Protein AF-A0AAN8SXV6-F1 (afdb_monomer_lite)

Radius of gyration: 35.94 Å; chains: 1; bounding box: 89×39×94 Å

Secondary structure (DSSP, 8-state):
-------SSHHHHHHHHHHTT---EEEEE-TTSS-EE-GGGSS-SB-TTT--BSB-S-----S-S---SS----BS-EEEE--HHHHHTS--TTTSPPTT-----GGG-----SS---EEE-SPPPSSPEEPPHHHHHHHHHHHHHT-GGGHHHHHHHHHHHHT-TTS-HHHHHHHHHHHHHHHHHHHTTSTT--HHHHHHHT---SEEEEESEEEETTEEEE-HHHHTTSSS---EEEEEEEEEE-SSTT-S--EEEEEEEEEE---EEEEGGG--

pLDDT: mean 78.13, std 14.59, range [33.94, 96.12]

Sequence (277 aa):
MPELNIPLSYNKTKSTVKNIGLHYEKIDACPNDCMLFRNDHKDDEFCHTCGASRYIKNPEVDHDVQPSKKSHQVSAKTLRHFPLIPRLKVQTRFNRRARNNDECDPSDAETESLFPQKRCPLGARKTDPFILDKKSLSQAHAYLLGNCDEIQEYIREHEQEVNNHPRRSKWSKAKDHCQNFSQWFETCALQEDVPDLIKKLSRGPNFVTKRYSRYLINGYRFHIRQRDARRKTQNSGVTVVASTTSFASSKDKNSIAANLTYYGRIVEYLWSYLCLF

Organism: Solanum bulbocastanum (NCBI:txid147425)

Structure (mmCIF, N/CA/C/O backbone):
data_AF-A0AAN8SXV6-F1
#
_entry.id   AF-A0AAN8SXV6-F1
#
loop_
_atom_site.group_PDB
_atom_site.id
_atom_site.type_symbol
_atom_site.label_atom_id
_atom_site.label_alt_id
_atom_site.label_comp_id
_atom_site.label_asym_id
_atom_site.label_entity_id
_atom_site.label_seq_id
_atom_site.pdbx_PDB_ins_code
_atom_site.Cartn_x
_atom_site.Cartn_y
_atom_site.Cartn_z
_atom_site.occupancy
_atom_site.B_iso_or_equiv
_atom_site.auth_seq_id
_atom_site.auth_comp_id
_atom_site.auth_asym_id
_atom_site.auth_atom_id
_atom_site.pdbx_PDB_model_num
ATOM 1 N N . MET A 1 1 ? 37.374 8.667 -3.611 1.00 42.25 1 MET A N 1
ATOM 2 C CA . MET A 1 1 ? 36.791 8.652 -4.970 1.00 42.25 1 MET A CA 1
ATOM 3 C C . MET A 1 1 ? 36.680 7.198 -5.390 1.00 42.25 1 MET A C 1
ATOM 5 O O . MET A 1 1 ? 37.673 6.509 -5.204 1.00 42.25 1 MET A O 1
ATOM 9 N N . PRO A 1 2 ? 35.520 6.683 -5.835 1.00 42.25 2 PRO A N 1
ATOM 10 C CA . PRO A 1 2 ? 35.472 5.318 -6.351 1.00 42.25 2 PRO A CA 1
ATOM 11 C C . PRO A 1 2 ? 36.320 5.256 -7.624 1.00 42.25 2 PRO A C 1
ATOM 13 O O . PRO A 1 2 ? 36.238 6.166 -8.451 1.00 42.25 2 PRO A O 1
ATOM 16 N N . GLU A 1 3 ? 37.157 4.229 -7.753 1.00 48.22 3 GLU A N 1
ATOM 17 C CA . GLU A 1 3 ? 37.986 4.039 -8.941 1.00 48.22 3 GLU A CA 1
ATOM 18 C C . GLU A 1 3 ? 37.094 3.939 -10.181 1.00 48.22 3 GLU A C 1
ATOM 20 O O . GLU A 1 3 ? 36.249 3.048 -10.314 1.00 48.22 3 GLU A O 1
ATOM 25 N N . LEU A 1 4 ? 37.245 4.904 -11.085 1.00 56.25 4 LEU A N 1
ATOM 26 C CA . LEU A 1 4 ? 36.611 4.857 -12.390 1.00 56.25 4 LEU A CA 1
ATOM 27 C C . LEU A 1 4 ? 37.323 3.760 -13.185 1.00 56.25 4 LEU A C 1
ATOM 29 O O . LEU A 1 4 ? 38.449 3.952 -13.632 1.00 56.25 4 LEU A O 1
ATOM 33 N N . ASN A 1 5 ? 36.661 2.614 -13.361 1.00 66.56 5 ASN A N 1
ATOM 34 C CA . ASN A 1 5 ? 37.108 1.521 -14.230 1.00 66.56 5 ASN A CA 1
ATOM 35 C C . ASN A 1 5 ? 37.049 1.944 -15.709 1.00 66.56 5 ASN A C 1
ATOM 37 O O . ASN A 1 5 ? 36.215 1.469 -16.483 1.00 66.56 5 ASN A O 1
ATOM 41 N N . ILE A 1 6 ? 37.912 2.880 -16.100 1.00 72.75 6 ILE A N 1
ATOM 42 C CA . ILE A 1 6 ? 38.054 3.333 -17.479 1.00 72.75 6 ILE A CA 1
ATOM 43 C C . ILE A 1 6 ? 38.816 2.236 -18.230 1.00 72.75 6 ILE A C 1
ATOM 45 O O . ILE A 1 6 ? 39.918 1.862 -17.822 1.00 72.75 6 ILE A O 1
ATOM 49 N N . PRO A 1 7 ? 38.254 1.666 -19.308 1.00 79.50 7 PRO A N 1
ATOM 50 C CA . PRO A 1 7 ? 38.947 0.630 -20.050 1.00 79.50 7 PRO A CA 1
ATOM 51 C C . PRO A 1 7 ? 40.254 1.177 -20.639 1.00 79.50 7 PRO A C 1
ATOM 53 O O . PRO A 1 7 ? 40.260 2.191 -21.329 1.00 79.50 7 PRO A O 1
ATOM 56 N N . LEU A 1 8 ? 41.353 0.461 -20.396 1.00 83.81 8 LEU A N 1
ATOM 57 C CA . LEU A 1 8 ? 42.716 0.879 -20.754 1.00 83.81 8 LEU A CA 1
ATOM 58 C C . LEU A 1 8 ? 43.014 0.877 -22.265 1.00 83.81 8 LEU A C 1
ATOM 60 O O . LEU A 1 8 ? 44.113 1.232 -22.673 1.00 83.81 8 LEU A O 1
ATOM 64 N N . SER A 1 9 ? 42.075 0.447 -23.114 1.00 86.75 9 SER A N 1
ATOM 65 C CA . SER A 1 9 ? 42.272 0.437 -24.564 1.00 86.75 9 SER A CA 1
ATOM 66 C C . SER A 1 9 ? 40.979 0.689 -25.327 1.00 86.75 9 SER A C 1
ATOM 68 O O . SER A 1 9 ? 39.890 0.316 -24.884 1.00 86.75 9 SER A O 1
ATOM 70 N N . TYR A 1 10 ? 41.109 1.260 -26.527 1.00 85.12 10 TYR A N 1
ATOM 71 C CA . TYR A 1 10 ? 39.991 1.479 -27.448 1.00 85.12 10 TYR A CA 1
ATOM 72 C C . TYR A 1 10 ? 39.204 0.190 -27.719 1.00 85.12 10 TYR A C 1
ATOM 74 O O . TYR A 1 10 ? 37.975 0.191 -27.681 1.00 85.12 10 TYR A O 1
ATOM 82 N N . ASN A 1 11 ? 39.904 -0.929 -27.929 1.00 82.81 11 ASN A N 1
ATOM 83 C CA . ASN A 1 11 ? 39.276 -2.225 -28.190 1.00 82.81 11 ASN A CA 1
ATOM 84 C C . ASN A 1 11 ? 38.475 -2.721 -26.981 1.00 82.81 11 ASN A C 1
ATOM 86 O O . ASN A 1 11 ? 37.356 -3.213 -27.146 1.00 82.81 11 ASN A O 1
ATOM 90 N N . LYS A 1 12 ? 39.000 -2.525 -25.764 1.00 83.69 12 LYS A N 1
ATOM 91 C CA . LYS A 1 12 ? 38.293 -2.864 -24.525 1.00 83.69 12 LYS A CA 1
ATOM 92 C C . LYS A 1 12 ? 37.056 -1.981 -24.350 1.00 83.69 12 LYS A C 1
ATOM 94 O O . LYS A 1 12 ? 35.976 -2.511 -24.114 1.00 83.69 12 LYS A O 1
ATOM 99 N N . THR A 1 13 ? 37.169 -0.670 -24.577 1.00 84.88 13 THR A N 1
ATOM 100 C CA . THR A 1 13 ? 36.028 0.264 -24.561 1.00 84.88 13 THR A CA 1
ATOM 101 C C . THR A 1 13 ? 34.962 -0.122 -25.585 1.00 84.88 13 THR A C 1
ATOM 103 O O . THR A 1 13 ? 33.781 -0.195 -25.251 1.00 84.88 13 THR A O 1
ATOM 106 N N . LYS A 1 14 ? 35.363 -0.434 -26.822 1.00 83.38 14 LYS A N 1
ATOM 107 C CA . LYS A 1 14 ? 34.457 -0.840 -27.907 1.00 83.38 14 LYS A CA 1
ATOM 108 C C . LYS A 1 14 ? 33.723 -2.145 -27.586 1.00 83.38 14 LYS A C 1
ATOM 110 O O . LYS A 1 14 ? 32.528 -2.244 -27.858 1.00 83.38 14 LYS A O 1
ATOM 115 N N . SER A 1 15 ? 34.413 -3.112 -26.980 1.00 83.25 15 SER A N 1
ATOM 116 C CA . SER A 1 15 ? 33.814 -4.365 -26.506 1.00 83.25 15 SER A CA 1
ATOM 117 C C . SER A 1 15 ? 32.788 -4.114 -25.397 1.00 83.25 15 SER A C 1
ATOM 119 O O . SER A 1 15 ? 31.643 -4.551 -25.506 1.00 83.25 15 SER A O 1
ATOM 121 N N . THR A 1 16 ? 33.132 -3.303 -24.393 1.00 84.38 16 THR A N 1
ATOM 122 C CA . THR A 1 16 ? 32.206 -2.929 -23.312 1.00 84.38 16 THR A CA 1
ATOM 123 C C . THR A 1 16 ? 30.948 -2.241 -23.846 1.00 84.38 16 THR A C 1
ATOM 125 O O . THR A 1 16 ? 29.844 -2.628 -23.473 1.00 84.38 16 THR A O 1
ATOM 128 N N . VAL A 1 17 ? 31.088 -1.275 -24.764 1.00 84.12 17 VAL A N 1
ATOM 129 C CA . VAL A 1 17 ? 29.956 -0.572 -25.405 1.00 84.12 17 VAL A CA 1
ATOM 130 C C . VAL A 1 17 ? 29.061 -1.536 -26.196 1.00 84.12 17 VAL A C 1
ATOM 132 O O . VAL A 1 17 ? 27.838 -1.376 -26.216 1.00 84.12 17 VAL A O 1
ATOM 135 N N . LYS A 1 18 ? 29.647 -2.564 -26.819 1.00 83.12 18 LYS A N 1
ATOM 136 C CA . LYS A 1 18 ? 28.897 -3.624 -27.500 1.00 83.12 18 LYS A CA 1
ATOM 137 C C . LYS A 1 18 ? 28.118 -4.498 -26.523 1.00 83.12 18 LYS A C 1
ATOM 139 O O . LYS A 1 18 ? 26.932 -4.721 -26.759 1.00 83.12 18 LYS A O 1
ATOM 144 N N . ASN A 1 19 ? 28.739 -4.903 -25.418 1.00 82.25 19 ASN A N 1
ATOM 145 C CA . ASN A 1 19 ? 28.117 -5.748 -24.394 1.00 82.25 19 ASN A CA 1
ATOM 146 C C . ASN A 1 19 ? 26.919 -5.072 -23.713 1.00 82.25 19 ASN A C 1
ATOM 148 O O . ASN A 1 19 ? 25.937 -5.736 -23.406 1.00 82.25 19 ASN A O 1
ATOM 152 N N . ILE A 1 20 ? 26.958 -3.749 -23.535 1.00 81.25 20 ILE A N 1
ATOM 153 C CA . ILE A 1 20 ? 25.830 -2.971 -22.995 1.00 81.25 20 ILE A CA 1
ATOM 154 C C . ILE A 1 20 ? 24.789 -2.588 -24.061 1.00 81.25 20 ILE A C 1
ATOM 156 O O . ILE A 1 20 ? 23.950 -1.736 -23.803 1.00 81.25 20 ILE A O 1
ATOM 160 N N . GLY A 1 21 ? 24.848 -3.145 -25.276 1.00 80.88 21 GLY A N 1
ATOM 161 C CA . GLY A 1 21 ? 23.853 -2.883 -26.325 1.00 80.88 21 GLY A CA 1
ATOM 162 C C . GLY A 1 21 ? 23.892 -1.466 -26.915 1.00 80.88 21 GLY A C 1
ATOM 163 O O . GLY A 1 21 ? 22.990 -1.088 -27.658 1.00 80.88 21 GLY A O 1
ATOM 164 N N . LEU A 1 22 ? 24.935 -0.680 -26.623 1.00 83.94 22 LEU A N 1
ATOM 165 C CA . LEU A 1 22 ? 25.097 0.697 -27.109 1.00 83.94 22 LEU A CA 1
ATOM 166 C C . LEU A 1 22 ? 25.972 0.799 -28.368 1.00 83.94 22 LEU A C 1
ATOM 168 O O . LEU A 1 22 ? 26.267 1.912 -28.813 1.00 83.94 22 LEU A O 1
ATOM 172 N N . HIS A 1 23 ? 26.364 -0.331 -28.963 1.00 87.00 23 HIS A N 1
ATOM 173 C CA . HIS A 1 23 ? 27.096 -0.338 -30.227 1.00 87.00 23 HIS A CA 1
ATOM 174 C C . HIS A 1 23 ? 26.305 0.312 -31.367 1.00 87.00 23 HIS A C 1
ATOM 176 O O . HIS A 1 23 ? 25.092 0.524 -31.297 1.00 87.00 23 HIS A O 1
ATOM 182 N N . TYR A 1 24 ? 27.043 0.642 -32.420 1.00 89.06 24 TYR A N 1
ATOM 183 C CA . TYR A 1 24 ? 26.502 1.089 -33.688 1.00 89.06 24 TYR A CA 1
ATOM 184 C C . TYR A 1 24 ? 26.998 0.170 -34.798 1.00 89.06 24 TYR A C 1
ATOM 186 O O . TYR A 1 24 ? 28.102 -0.379 -34.725 1.00 89.06 24 TYR A O 1
ATOM 194 N N . GLU A 1 25 ? 26.186 0.042 -35.830 1.00 89.94 25 GLU A N 1
ATOM 195 C CA . GLU A 1 25 ? 26.528 -0.607 -37.084 1.00 89.94 25 GLU A CA 1
ATOM 196 C C . GLU A 1 25 ? 26.982 0.470 -38.069 1.00 89.94 25 GLU A C 1
ATOM 198 O O . GLU A 1 25 ? 26.385 1.545 -38.154 1.00 89.94 25 GLU A O 1
ATOM 203 N N . LYS A 1 26 ? 28.079 0.217 -38.782 1.00 92.50 26 LYS A N 1
ATOM 204 C CA . LYS A 1 26 ? 28.526 1.096 -39.863 1.00 92.50 26 LYS A CA 1
ATOM 205 C C . LYS A 1 26 ? 27.845 0.648 -41.147 1.00 92.50 26 LYS A C 1
ATOM 207 O O . LYS A 1 26 ? 27.935 -0.526 -41.491 1.00 92.50 26 LYS A O 1
ATOM 212 N N . ILE A 1 27 ? 27.190 1.577 -41.825 1.00 94.38 27 ILE A N 1
ATOM 213 C CA . ILE A 1 27 ? 26.578 1.364 -43.132 1.00 94.38 27 ILE A CA 1
ATOM 214 C C . ILE A 1 27 ? 27.205 2.376 -44.079 1.00 94.38 27 ILE A C 1
ATOM 216 O O . ILE A 1 27 ? 27.239 3.566 -43.766 1.00 94.38 27 ILE A O 1
ATOM 220 N N . ASP A 1 28 ? 27.711 1.914 -45.214 1.00 95.62 28 ASP A N 1
ATOM 221 C CA . ASP A 1 28 ? 28.227 2.822 -46.230 1.00 95.62 28 ASP A CA 1
ATOM 222 C C . ASP A 1 28 ? 27.066 3.560 -46.895 1.00 95.62 28 ASP A C 1
ATOM 224 O O . ASP A 1 28 ? 25.987 3.006 -47.105 1.00 95.62 28 ASP A O 1
ATOM 228 N N . ALA A 1 29 ? 27.274 4.832 -47.197 1.00 95.94 29 ALA A N 1
ATOM 229 C CA . ALA A 1 29 ? 26.282 5.710 -47.786 1.00 95.94 29 ALA A CA 1
ATOM 230 C C . ALA A 1 29 ? 26.840 6.328 -49.065 1.00 95.94 29 ALA A C 1
ATOM 232 O O . ALA A 1 29 ? 28.043 6.563 -49.192 1.00 95.94 29 ALA A O 1
ATOM 233 N N . CYS A 1 30 ? 25.953 6.616 -50.009 1.00 95.38 30 CYS A N 1
ATOM 234 C CA . CYS A 1 30 ? 26.307 7.426 -51.161 1.00 95.38 30 CYS A CA 1
ATOM 235 C C . CYS A 1 30 ? 26.800 8.808 -50.685 1.00 95.38 30 CYS A C 1
ATOM 237 O O . CYS A 1 30 ? 26.154 9.407 -49.818 1.00 95.38 30 CYS A O 1
ATOM 239 N N . PRO A 1 31 ? 27.899 9.355 -51.240 1.00 95.06 31 PRO A N 1
ATOM 240 C CA . PRO A 1 31 ? 28.371 10.694 -50.876 1.00 95.06 31 PRO A CA 1
ATOM 241 C C . PRO A 1 31 ? 27.312 11.785 -51.115 1.00 95.06 31 PRO A C 1
ATOM 243 O O . PRO A 1 31 ? 27.277 12.761 -50.371 1.00 95.06 31 PRO A O 1
ATOM 246 N N . ASN A 1 32 ? 26.406 11.562 -52.076 1.00 94.75 32 ASN A N 1
ATOM 247 C CA . ASN A 1 32 ? 25.290 12.447 -52.423 1.00 94.75 32 ASN A CA 1
ATOM 248 C C . ASN A 1 32 ? 23.967 12.095 -51.701 1.00 94.75 32 ASN A C 1
ATOM 250 O O . ASN A 1 32 ? 22.905 12.519 -52.143 1.00 94.75 32 ASN A O 1
ATOM 254 N N . ASP A 1 33 ? 23.999 11.274 -50.643 1.00 94.00 33 ASP A N 1
ATOM 255 C CA . ASP A 1 33 ? 22.834 10.889 -49.818 1.00 94.00 33 ASP A CA 1
ATOM 256 C C . ASP A 1 33 ? 21.678 10.176 -50.546 1.00 94.00 33 ASP A C 1
ATOM 258 O O . ASP A 1 33 ? 20.594 10.019 -49.990 1.00 94.00 33 ASP A O 1
ATOM 262 N N . CYS A 1 34 ? 21.896 9.678 -51.766 1.00 95.19 34 CYS A N 1
ATOM 263 C CA . CYS A 1 34 ? 20.827 9.053 -52.550 1.00 95.19 34 CYS A CA 1
ATOM 264 C C . CYS A 1 34 ? 20.399 7.669 -52.031 1.00 95.19 34 CYS A C 1
ATOM 266 O O . CYS A 1 34 ? 19.251 7.276 -52.203 1.00 95.19 34 CYS A O 1
ATOM 268 N N . MET A 1 35 ? 21.324 6.906 -51.439 1.00 94.44 35 MET A N 1
ATOM 269 C CA . MET A 1 35 ? 21.063 5.549 -50.948 1.00 94.44 35 MET A CA 1
ATOM 270 C C . MET A 1 35 ? 22.094 5.099 -49.908 1.00 94.44 35 MET A C 1
ATOM 272 O O . MET A 1 35 ? 23.187 5.666 -49.797 1.00 94.44 35 MET A O 1
ATOM 276 N N . LEU A 1 36 ? 21.752 4.030 -49.187 1.00 96.12 36 LEU A N 1
ATOM 277 C CA . LEU A 1 36 ? 22.654 3.288 -48.312 1.00 96.12 36 LEU A CA 1
ATOM 278 C C . LEU A 1 36 ? 23.052 1.970 -48.981 1.00 96.12 36 LEU A C 1
ATOM 280 O O . LEU A 1 36 ? 22.194 1.254 -49.491 1.00 96.12 36 LEU A O 1
ATOM 284 N N . PHE A 1 37 ? 24.331 1.616 -48.907 1.00 95.38 37 PHE A N 1
ATOM 285 C CA . PHE A 1 37 ? 24.855 0.327 -49.353 1.00 95.38 37 PHE A CA 1
ATOM 286 C C . PHE A 1 37 ? 24.552 -0.742 -48.290 1.00 95.38 37 PHE A C 1
ATOM 288 O O . PHE A 1 37 ? 25.396 -1.113 -47.466 1.00 95.38 37 PHE A O 1
ATOM 295 N N . ARG A 1 38 ? 23.290 -1.179 -48.242 1.00 93.44 38 ARG A N 1
ATOM 296 C CA . ARG A 1 38 ? 22.747 -2.178 -47.306 1.00 93.44 38 ARG A CA 1
ATOM 297 C C . ARG A 1 38 ? 21.755 -3.089 -48.040 1.00 93.44 38 ARG A C 1
ATOM 299 O O . ARG A 1 38 ? 21.191 -2.688 -49.051 1.00 93.44 38 ARG A O 1
ATOM 306 N N . ASN A 1 39 ? 21.491 -4.269 -47.474 1.00 91.88 39 ASN A N 1
ATOM 307 C CA . ASN A 1 39 ? 20.557 -5.269 -48.003 1.00 91.88 39 ASN A CA 1
ATOM 308 C C . ASN A 1 39 ? 20.977 -5.672 -49.423 1.00 91.88 39 ASN A C 1
ATOM 310 O O . ASN A 1 39 ? 22.133 -6.051 -49.601 1.00 91.88 39 ASN A O 1
ATOM 314 N N . ASP A 1 40 ? 20.088 -5.539 -50.403 1.00 93.38 40 ASP A N 1
ATOM 315 C CA . ASP A 1 40 ? 20.325 -5.933 -51.795 1.00 93.38 40 ASP A CA 1
ATOM 316 C C . ASP A 1 40 ? 21.434 -5.107 -52.469 1.00 93.38 40 ASP A C 1
ATOM 318 O O . ASP A 1 40 ? 22.064 -5.575 -53.406 1.00 93.38 40 ASP A O 1
ATOM 322 N N . HIS A 1 41 ? 21.745 -3.924 -51.928 1.00 92.62 41 HIS A N 1
ATOM 323 C CA . HIS A 1 41 ? 22.791 -3.023 -52.426 1.00 92.62 41 HIS A CA 1
ATOM 324 C C . HIS A 1 41 ? 24.092 -3.084 -51.615 1.00 92.62 41 HIS A C 1
ATOM 326 O O . HIS A 1 41 ? 24.908 -2.158 -51.628 1.00 92.62 41 HIS A O 1
ATOM 332 N N . LYS A 1 42 ? 24.273 -4.128 -50.798 1.00 91.75 42 LYS A N 1
ATOM 333 C CA . LYS A 1 42 ? 25.418 -4.227 -49.882 1.00 91.75 42 LYS A CA 1
ATOM 334 C C . LYS A 1 42 ? 26.748 -4.409 -50.612 1.00 91.75 42 LYS A C 1
ATOM 336 O O . LYS A 1 42 ? 27.760 -3.939 -50.088 1.00 91.75 42 LYS A O 1
ATOM 341 N N . ASP A 1 43 ? 26.748 -5.064 -51.767 1.00 92.50 43 ASP A N 1
ATOM 342 C CA . ASP A 1 43 ? 27.961 -5.386 -52.528 1.00 92.50 43 ASP A CA 1
ATOM 343 C C . ASP A 1 43 ? 28.189 -4.426 -53.710 1.00 92.50 43 ASP A C 1
ATOM 345 O O . ASP A 1 43 ? 29.182 -4.542 -54.423 1.00 92.50 43 ASP A O 1
ATOM 349 N N . ASP A 1 44 ? 27.319 -3.425 -53.871 1.00 93.81 44 ASP A N 1
ATOM 350 C CA . ASP A 1 44 ? 27.456 -2.421 -54.918 1.00 93.81 44 ASP A CA 1
ATOM 351 C C . ASP A 1 44 ? 28.647 -1.491 -54.648 1.00 93.81 44 ASP A C 1
ATOM 353 O O . ASP A 1 44 ? 28.866 -1.012 -53.525 1.00 93.81 44 ASP A O 1
ATOM 357 N N . GLU A 1 45 ? 29.392 -1.188 -55.710 1.00 93.94 45 GLU A N 1
ATOM 358 C CA . GLU A 1 45 ? 30.492 -0.217 -55.687 1.00 93.94 45 GLU A CA 1
ATOM 359 C C . GLU A 1 45 ? 30.044 1.193 -56.098 1.00 93.94 45 GLU A C 1
ATOM 361 O O . GLU A 1 45 ? 30.714 2.177 -55.777 1.00 93.94 45 GLU A O 1
ATOM 366 N N . PHE A 1 46 ? 28.898 1.310 -56.773 1.00 94.88 46 PHE A N 1
ATOM 367 C CA . PHE A 1 46 ? 28.383 2.568 -57.308 1.00 94.88 46 PHE A CA 1
ATOM 368 C C . PHE A 1 46 ? 26.923 2.782 -56.921 1.00 94.88 46 PHE A C 1
ATOM 370 O O . PHE A 1 46 ? 26.108 1.859 -56.874 1.00 94.88 46 PHE A O 1
ATOM 377 N N . CYS A 1 47 ? 26.579 4.038 -56.658 1.00 95.44 47 CYS A N 1
ATOM 378 C CA . CYS A 1 47 ? 25.211 4.433 -56.390 1.00 95.44 47 CYS A CA 1
ATOM 379 C C . CYS A 1 47 ? 24.356 4.267 -57.650 1.00 95.44 47 CYS A C 1
ATOM 381 O O . CYS A 1 47 ? 24.642 4.872 -58.680 1.00 95.44 47 CYS A O 1
ATOM 383 N N . HIS A 1 48 ? 23.260 3.520 -57.539 1.00 94.06 48 HIS A N 1
ATOM 384 C CA . HIS A 1 48 ? 22.333 3.285 -58.646 1.00 94.06 48 HIS A CA 1
ATOM 385 C C . HIS A 1 48 ? 21.586 4.554 -59.087 1.00 94.06 48 HIS A C 1
ATOM 387 O O . HIS A 1 48 ? 21.165 4.661 -60.232 1.00 94.06 48 HIS A O 1
ATOM 393 N N . THR A 1 49 ? 21.429 5.532 -58.189 1.00 94.25 49 THR A N 1
ATOM 394 C CA . THR A 1 49 ? 20.696 6.777 -58.464 1.00 94.25 49 THR A CA 1
ATOM 395 C C . THR A 1 49 ? 21.557 7.841 -59.142 1.00 94.25 49 THR A C 1
ATOM 397 O O . THR A 1 49 ? 21.085 8.513 -60.050 1.00 94.25 49 THR A O 1
ATOM 400 N N . CYS A 1 50 ? 22.804 8.037 -58.698 1.00 95.44 50 CYS A N 1
ATOM 401 C CA . CYS A 1 50 ? 23.651 9.143 -59.171 1.00 95.44 50 CYS A CA 1
ATOM 402 C C . CYS A 1 50 ? 25.002 8.710 -59.759 1.00 95.44 50 CYS A C 1
ATOM 404 O O . CYS A 1 50 ? 25.806 9.566 -60.121 1.00 95.44 50 CYS A O 1
ATOM 406 N N . GLY A 1 51 ? 25.294 7.408 -59.815 1.00 93.75 51 GLY A N 1
ATOM 407 C CA . GLY A 1 51 ? 26.549 6.869 -60.352 1.00 93.75 51 GLY A CA 1
ATOM 408 C C . GLY A 1 51 ? 27.792 7.145 -59.497 1.00 93.75 51 GLY A C 1
ATOM 409 O O . GLY A 1 51 ? 28.900 6.784 -59.887 1.00 93.75 51 GLY A O 1
ATOM 410 N N . ALA A 1 52 ? 27.647 7.787 -58.332 1.00 94.44 52 ALA A N 1
ATOM 411 C CA . ALA A 1 52 ? 28.776 8.094 -57.461 1.00 94.44 52 ALA A CA 1
ATOM 412 C C . ALA A 1 52 ? 29.410 6.820 -56.878 1.00 94.44 52 ALA A C 1
ATOM 414 O O . ALA A 1 52 ? 28.710 5.888 -56.486 1.00 94.44 52 ALA A O 1
ATOM 415 N N . SER A 1 53 ? 30.741 6.811 -56.780 1.00 93.62 53 SER A N 1
ATOM 416 C CA . SER A 1 53 ? 31.508 5.729 -56.152 1.00 93.62 53 SER A CA 1
ATOM 417 C C . SER A 1 53 ? 31.216 5.641 -54.653 1.00 93.62 53 SER A C 1
ATOM 419 O O . SER A 1 53 ? 31.159 6.660 -53.960 1.00 93.62 53 SER A O 1
ATOM 421 N N . ARG A 1 54 ? 31.109 4.415 -54.141 1.00 93.75 54 ARG A N 1
ATOM 422 C CA . ARG A 1 54 ? 31.067 4.099 -52.709 1.00 93.75 54 ARG A CA 1
ATOM 423 C C . ARG A 1 54 ? 32.361 4.466 -51.991 1.00 93.75 54 ARG A C 1
ATOM 425 O O . ARG A 1 54 ? 32.326 4.808 -50.812 1.00 93.75 54 ARG A O 1
ATOM 432 N N . TYR A 1 55 ? 33.494 4.375 -52.682 1.00 94.81 55 TYR A N 1
ATOM 433 C CA . TYR A 1 55 ? 34.830 4.535 -52.109 1.00 94.81 55 TYR A CA 1
ATOM 434 C C . TYR A 1 55 ? 35.502 5.841 -52.542 1.00 94.81 55 TYR A C 1
ATOM 436 O O . TYR A 1 55 ? 35.227 6.365 -53.628 1.00 94.81 55 TYR A O 1
ATOM 444 N N . ILE A 1 56 ? 36.412 6.341 -51.702 1.00 87.81 56 ILE A N 1
ATOM 445 C CA . ILE A 1 56 ? 37.250 7.512 -51.988 1.00 87.81 56 ILE A CA 1
ATOM 446 C C . ILE A 1 56 ? 38.262 7.155 -53.086 1.00 87.81 56 ILE A C 1
ATOM 448 O O . ILE A 1 56 ? 38.966 6.149 -52.994 1.00 87.81 56 ILE A O 1
ATOM 452 N N . LYS A 1 57 ? 38.350 7.997 -54.121 1.00 71.12 57 LYS A N 1
ATOM 453 C CA . LYS A 1 57 ? 39.375 7.907 -55.168 1.00 71.12 57 LYS A CA 1
ATOM 454 C C . LYS A 1 57 ? 40.651 8.555 -54.615 1.00 71.12 57 LYS A C 1
ATOM 456 O O . LYS A 1 57 ? 40.695 9.772 -54.519 1.00 71.12 57 LYS A O 1
ATOM 461 N N . ASN A 1 58 ? 41.637 7.739 -54.239 1.00 65.44 58 ASN A N 1
ATOM 462 C CA . ASN A 1 58 ? 42.919 8.102 -53.603 1.00 65.44 58 ASN A CA 1
ATOM 463 C C . ASN A 1 58 ? 42.829 8.356 -52.083 1.00 65.44 58 ASN A C 1
ATOM 465 O O . ASN A 1 58 ? 42.580 9.482 -51.660 1.00 65.44 58 ASN A O 1
ATOM 469 N N . PRO A 1 59 ? 43.070 7.345 -51.228 1.00 58.53 59 PRO A N 1
ATOM 470 C CA . PRO A 1 59 ? 43.519 7.637 -49.874 1.00 58.53 59 PRO A CA 1
ATOM 471 C C . PRO A 1 59 ? 44.913 8.272 -49.986 1.00 58.53 59 PRO A C 1
ATOM 473 O O . PRO A 1 59 ? 45.813 7.652 -50.547 1.00 58.53 59 PRO A O 1
ATOM 476 N N . GLU A 1 60 ? 45.095 9.503 -49.512 1.00 56.12 60 GLU A N 1
ATOM 477 C CA . GLU A 1 60 ? 46.428 10.094 -49.354 1.00 56.12 60 GLU A CA 1
ATOM 478 C C . GLU A 1 60 ? 47.219 9.202 -48.387 1.00 56.12 60 GLU A C 1
ATOM 480 O O . GLU A 1 60 ? 46.958 9.177 -47.184 1.00 56.12 60 GLU A O 1
ATOM 485 N N . VAL A 1 61 ? 48.112 8.373 -48.928 1.00 53.00 61 VAL A N 1
ATOM 486 C CA . VAL A 1 61 ? 49.030 7.554 -48.137 1.00 53.00 61 VAL A CA 1
ATOM 487 C C . VAL A 1 61 ? 50.325 8.339 -48.043 1.00 53.00 61 VAL A C 1
ATOM 489 O O . VAL A 1 61 ? 50.924 8.654 -49.069 1.00 53.00 61 VAL A O 1
ATOM 492 N N . ASP A 1 62 ? 50.725 8.666 -46.818 1.00 45.75 62 ASP A N 1
ATOM 493 C CA . ASP A 1 62 ? 52.036 9.233 -46.523 1.00 45.75 62 ASP A CA 1
ATOM 494 C C . ASP A 1 62 ? 53.131 8.329 -47.122 1.00 45.75 62 ASP A C 1
ATOM 496 O O . ASP A 1 62 ? 53.054 7.094 -47.043 1.00 45.75 62 ASP A O 1
ATOM 500 N N . HIS A 1 63 ? 54.097 8.945 -47.800 1.00 48.91 63 HIS A N 1
ATOM 501 C CA . HIS A 1 63 ? 55.108 8.283 -48.624 1.00 48.91 63 HIS A CA 1
ATOM 502 C C . HIS A 1 63 ? 56.166 7.580 -47.760 1.00 48.91 63 HIS A C 1
ATOM 504 O O . HIS A 1 63 ? 57.293 8.053 -47.722 1.00 48.91 63 HIS A O 1
ATOM 510 N N . ASP A 1 64 ? 55.852 6.467 -47.078 1.00 50.28 64 ASP A N 1
ATOM 511 C CA . ASP A 1 64 ? 56.929 5.634 -46.503 1.00 50.28 64 ASP A CA 1
ATOM 512 C C . ASP A 1 64 ? 56.598 4.177 -46.112 1.00 50.28 64 ASP A C 1
ATOM 514 O O . ASP A 1 64 ? 57.150 3.635 -45.154 1.00 50.28 64 ASP A O 1
ATOM 518 N N . VAL A 1 65 ? 55.731 3.463 -46.848 1.00 44.22 65 VAL A N 1
ATOM 519 C CA . VAL A 1 65 ? 55.586 2.003 -46.644 1.00 44.22 65 VAL A CA 1
ATOM 520 C C . VAL A 1 65 ? 55.428 1.243 -47.963 1.00 44.22 65 VAL A C 1
ATOM 522 O O . VAL A 1 65 ? 54.575 1.554 -48.791 1.00 44.22 65 VAL A O 1
ATOM 525 N N . GLN A 1 66 ? 56.262 0.210 -48.133 1.00 44.06 66 GLN A N 1
ATOM 526 C CA . GLN A 1 66 ? 56.277 -0.724 -49.264 1.00 44.06 66 GLN A CA 1
ATOM 527 C C . GLN A 1 66 ? 54.894 -1.329 -49.608 1.00 44.06 66 GLN A C 1
ATOM 529 O O . GLN A 1 66 ? 54.060 -1.540 -48.722 1.00 44.06 66 GLN A O 1
ATOM 534 N N . PRO A 1 67 ? 54.649 -1.681 -50.888 1.00 40.59 67 PRO A N 1
ATOM 535 C CA . PRO A 1 67 ? 53.324 -2.032 -51.387 1.00 40.59 67 PRO A CA 1
ATOM 536 C C . PRO A 1 67 ? 52.883 -3.420 -50.902 1.00 40.59 67 PRO A C 1
ATOM 538 O O . PRO A 1 67 ? 53.277 -4.452 -51.447 1.00 40.59 67 PRO A O 1
ATOM 541 N N . SER A 1 68 ? 52.001 -3.452 -49.901 1.00 43.06 68 SER A N 1
ATOM 542 C CA . SER A 1 68 ? 51.239 -4.654 -49.557 1.00 43.06 68 SER A CA 1
ATOM 543 C C . SER A 1 68 ? 49.971 -4.747 -50.421 1.00 43.06 68 SER A C 1
ATOM 545 O O . SER A 1 68 ? 49.236 -3.781 -50.625 1.00 43.06 68 SER A O 1
ATOM 547 N N . LYS A 1 69 ? 49.736 -5.931 -50.998 1.00 49.19 69 LYS A N 1
ATOM 548 C CA . LYS A 1 69 ? 48.628 -6.233 -51.916 1.00 49.19 69 LYS A CA 1
ATOM 549 C C . LYS A 1 69 ? 47.272 -6.156 -51.201 1.00 49.19 69 LYS A C 1
ATOM 551 O O . LYS A 1 69 ? 46.838 -7.145 -50.617 1.00 49.19 69 LYS A O 1
ATOM 556 N N . LYS A 1 70 ? 46.627 -4.990 -51.280 1.00 43.47 70 LYS A N 1
ATOM 557 C CA . LYS A 1 70 ? 45.178 -4.688 -51.368 1.00 43.47 70 LYS A CA 1
ATOM 558 C C . LYS A 1 70 ? 45.005 -3.256 -50.862 1.00 43.47 70 LYS A C 1
ATOM 560 O O . LYS A 1 70 ? 45.128 -3.008 -49.668 1.00 43.47 70 LYS A O 1
ATOM 565 N N . SER A 1 71 ? 44.734 -2.314 -51.764 1.00 53.03 71 SER A N 1
ATOM 566 C CA . SER A 1 71 ? 44.365 -0.945 -51.394 1.00 53.03 71 SER A CA 1
ATOM 567 C C . SER A 1 71 ? 43.228 -0.992 -50.373 1.00 53.03 71 SER A C 1
ATOM 569 O O . SER A 1 71 ? 42.180 -1.576 -50.658 1.00 53.03 71 SER A O 1
ATOM 571 N N . HIS A 1 72 ? 43.415 -0.415 -49.186 1.00 62.62 72 HIS A N 1
ATOM 572 C CA . HIS A 1 72 ? 42.345 -0.328 -48.199 1.00 62.62 72 HIS A CA 1
ATOM 573 C C . HIS A 1 72 ? 41.265 0.614 -48.751 1.00 62.62 72 HIS A C 1
ATOM 575 O O . HIS A 1 72 ? 41.402 1.832 -48.682 1.00 62.62 72 HIS A O 1
ATOM 581 N N . GLN A 1 73 ? 40.210 0.059 -49.349 1.00 80.00 73 GLN A N 1
ATOM 582 C CA . GLN A 1 73 ? 39.089 0.839 -49.867 1.00 80.00 73 GLN A CA 1
ATOM 583 C C . GLN A 1 73 ? 38.374 1.519 -48.693 1.00 80.00 73 GLN A C 1
ATOM 585 O O . GLN A 1 73 ? 37.796 0.865 -47.823 1.00 80.00 73 GLN A O 1
ATOM 590 N N . VAL A 1 74 ? 38.461 2.848 -48.630 1.00 87.25 74 VAL A N 1
ATOM 591 C CA . VAL A 1 74 ? 37.797 3.659 -47.605 1.00 87.25 74 VAL A CA 1
ATOM 592 C C . VAL A 1 74 ? 36.477 4.161 -48.172 1.00 87.25 74 VAL A C 1
ATOM 594 O O . VAL A 1 74 ? 36.444 4.767 -49.240 1.00 87.25 74 VAL A O 1
ATOM 597 N N . SER A 1 75 ? 35.388 3.890 -47.457 1.00 90.88 75 SER A N 1
ATOM 598 C CA . SER A 1 75 ? 34.050 4.382 -47.790 1.00 90.88 75 SER A CA 1
ATOM 599 C C . SER A 1 75 ? 34.015 5.912 -47.818 1.00 90.88 75 SER A C 1
ATOM 601 O O . SER A 1 75 ? 34.517 6.559 -46.898 1.00 90.88 75 SER A O 1
ATOM 603 N N . ALA A 1 76 ? 33.416 6.489 -48.858 1.00 93.06 76 ALA A N 1
ATOM 604 C CA . ALA A 1 76 ? 33.292 7.933 -49.036 1.00 93.06 76 ALA A CA 1
ATOM 605 C C . ALA A 1 76 ? 32.375 8.574 -47.983 1.00 93.06 76 ALA A C 1
ATOM 607 O O . ALA A 1 76 ? 32.601 9.713 -47.578 1.00 93.06 76 ALA A O 1
ATOM 608 N N . LYS A 1 77 ? 31.357 7.845 -47.505 1.00 94.25 77 LYS A N 1
ATOM 609 C CA . LYS A 1 77 ? 30.455 8.295 -46.439 1.00 94.25 77 LYS A CA 1
ATOM 610 C C . LYS A 1 77 ? 29.964 7.105 -45.622 1.00 94.25 77 LYS A C 1
ATOM 612 O O . LYS A 1 77 ? 29.551 6.091 -46.169 1.00 94.25 77 LYS A O 1
ATOM 617 N N . THR A 1 78 ? 29.964 7.228 -44.296 1.00 94.75 78 THR A N 1
ATOM 618 C CA . THR A 1 78 ? 29.502 6.160 -43.395 1.00 94.75 78 THR A CA 1
ATOM 619 C C . THR A 1 78 ? 28.402 6.661 -42.463 1.00 94.75 78 THR A C 1
ATOM 621 O O . THR A 1 78 ? 28.633 7.541 -41.632 1.00 94.75 78 THR A O 1
ATOM 624 N N . LEU A 1 79 ? 27.229 6.035 -42.531 1.00 94.56 79 LEU A N 1
ATOM 625 C CA . LEU A 1 79 ? 26.157 6.161 -41.550 1.00 94.56 79 LEU A CA 1
ATOM 626 C C . LEU A 1 79 ? 26.438 5.256 -40.343 1.00 94.56 79 LEU A C 1
ATOM 628 O O . LEU A 1 79 ? 26.816 4.092 -40.480 1.00 94.56 79 LEU A O 1
ATOM 632 N N . ARG A 1 80 ? 26.211 5.776 -39.135 1.00 93.75 80 ARG A N 1
ATOM 633 C CA . ARG A 1 80 ? 26.249 4.992 -37.893 1.00 93.75 80 ARG A CA 1
ATOM 634 C C . ARG A 1 80 ? 24.824 4.666 -37.470 1.00 93.75 80 ARG A C 1
ATOM 636 O O . ARG A 1 80 ? 24.140 5.509 -36.898 1.00 93.75 80 ARG A O 1
ATOM 643 N N . HIS A 1 81 ? 24.375 3.454 -37.768 1.00 90.94 81 HIS A N 1
ATOM 644 C CA . HIS A 1 81 ? 23.058 2.976 -37.373 1.00 90.94 81 HIS A CA 1
ATOM 645 C C . HIS A 1 81 ? 23.074 2.490 -35.926 1.00 90.94 81 HIS A C 1
ATOM 647 O O . HIS A 1 81 ? 23.954 1.736 -35.517 1.00 90.94 81 HIS A O 1
ATOM 653 N N . PHE A 1 82 ? 22.091 2.926 -35.146 1.00 88.81 82 PHE A N 1
ATOM 654 C CA . PHE A 1 82 ? 21.950 2.588 -33.736 1.00 88.81 82 PHE A CA 1
ATOM 655 C C . PHE A 1 82 ? 20.715 1.694 -33.544 1.00 88.81 82 PHE A C 1
ATOM 657 O O . PHE A 1 82 ? 19.601 2.220 -33.541 1.00 88.81 82 PHE A O 1
ATOM 664 N N . PRO A 1 83 ? 20.875 0.367 -33.368 1.00 84.94 83 PRO A N 1
ATOM 665 C CA . PRO A 1 83 ? 19.740 -0.538 -33.200 1.00 84.94 83 PRO A CA 1
ATOM 666 C C . PRO A 1 83 ? 18.894 -0.174 -31.971 1.00 84.94 83 PRO A C 1
ATOM 668 O O . PRO A 1 83 ? 19.409 -0.089 -30.854 1.00 84.94 83 PRO A O 1
ATOM 671 N N . LEU A 1 84 ? 17.586 0.027 -32.158 1.00 81.94 84 LEU A N 1
ATOM 672 C CA . LEU A 1 84 ? 16.686 0.468 -31.083 1.00 81.94 84 LEU A CA 1
ATOM 673 C C . LEU A 1 84 ? 16.417 -0.632 -30.050 1.00 81.94 84 LEU A C 1
ATOM 675 O O . LEU A 1 84 ? 16.484 -0.379 -28.849 1.00 81.94 84 LEU A O 1
ATOM 679 N N . ILE A 1 85 ? 16.160 -1.864 -30.500 1.00 79.75 85 ILE A N 1
ATOM 680 C CA . ILE A 1 85 ? 15.763 -2.977 -29.621 1.00 79.75 85 ILE A CA 1
ATOM 681 C C . ILE A 1 85 ? 16.817 -3.257 -28.528 1.00 79.75 85 ILE A C 1
ATOM 683 O O . ILE A 1 85 ? 16.443 -3.298 -27.354 1.00 79.75 85 ILE A O 1
ATOM 687 N N . PRO A 1 86 ? 18.126 -3.395 -28.833 1.00 77.50 86 PRO A N 1
ATOM 688 C CA . PRO A 1 86 ? 19.150 -3.564 -27.800 1.00 77.50 86 PRO A CA 1
ATOM 689 C C . PRO A 1 86 ? 19.235 -2.380 -26.831 1.00 77.50 86 PRO A C 1
ATOM 691 O O . PRO A 1 86 ? 19.465 -2.581 -25.642 1.00 77.50 86 PRO A O 1
ATOM 694 N N . ARG A 1 87 ? 19.007 -1.153 -27.314 1.00 78.00 87 ARG A N 1
ATOM 695 C CA . ARG A 1 87 ? 19.082 0.074 -26.506 1.00 78.00 87 ARG A CA 1
ATOM 696 C C . ARG A 1 87 ? 17.928 0.208 -25.520 1.00 78.00 87 ARG A C 1
ATOM 698 O O . ARG A 1 87 ? 18.139 0.697 -24.415 1.00 78.00 87 ARG A O 1
ATOM 705 N N . LEU A 1 88 ? 16.737 -0.269 -25.879 1.00 74.62 88 LEU A N 1
ATOM 706 C CA . LEU A 1 88 ? 15.573 -0.275 -24.986 1.00 74.62 88 LEU A CA 1
ATOM 707 C C . LEU A 1 88 ? 15.725 -1.256 -23.814 1.00 74.62 88 LEU A C 1
ATOM 709 O O . LEU A 1 88 ? 15.156 -1.021 -22.750 1.00 74.62 88 LEU A O 1
ATOM 713 N N . LYS A 1 89 ? 16.532 -2.314 -23.977 1.00 73.88 89 LYS A N 1
ATOM 714 C CA . LYS A 1 89 ? 16.862 -3.272 -22.906 1.00 73.88 89 LYS A CA 1
ATOM 715 C C . LYS A 1 89 ? 17.854 -2.718 -21.877 1.00 73.88 89 LYS A C 1
ATOM 717 O O . LYS A 1 89 ? 18.025 -3.309 -20.814 1.00 73.88 89 LYS A O 1
ATOM 722 N N . VAL A 1 90 ? 18.514 -1.595 -22.166 1.00 75.56 90 VAL A N 1
ATOM 723 C CA . VAL A 1 90 ? 19.457 -0.959 -21.238 1.00 75.56 90 VAL A CA 1
ATOM 724 C C . VAL A 1 90 ? 18.682 -0.178 -20.191 1.00 75.56 90 VAL A C 1
ATOM 726 O O . VAL A 1 90 ? 17.864 0.676 -20.525 1.00 75.56 90 VAL A O 1
ATOM 729 N N . GLN A 1 91 ? 18.965 -0.419 -18.913 1.00 70.88 91 GLN A N 1
ATOM 730 C CA . GLN A 1 91 ? 18.352 0.346 -17.835 1.00 70.88 91 GLN A CA 1
ATOM 731 C C . GLN A 1 91 ? 18.915 1.781 -17.806 1.00 70.88 91 GLN A C 1
ATOM 733 O O . GLN A 1 91 ? 20.053 2.039 -17.422 1.00 70.88 91 GLN A O 1
ATOM 738 N N . THR A 1 92 ? 18.098 2.732 -18.230 1.00 70.56 92 THR A N 1
ATOM 739 C CA . THR A 1 92 ? 18.324 4.175 -18.232 1.00 70.56 92 THR A CA 1
ATOM 740 C C . THR A 1 92 ? 17.560 4.854 -17.093 1.00 70.56 92 THR A C 1
ATOM 742 O O . THR A 1 92 ? 16.757 4.255 -16.377 1.00 70.56 92 THR A O 1
ATOM 745 N N . ARG A 1 93 ? 17.767 6.165 -16.925 1.00 67.00 93 ARG A N 1
ATOM 746 C CA . ARG A 1 93 ? 16.970 6.972 -15.987 1.00 67.00 93 ARG A CA 1
ATOM 747 C C . ARG A 1 93 ? 15.468 6.964 -16.294 1.00 67.00 93 ARG A C 1
ATOM 749 O O . ARG A 1 93 ? 14.713 7.209 -15.359 1.00 67.00 93 ARG A O 1
ATOM 756 N N . PHE A 1 94 ? 15.079 6.715 -17.546 1.00 63.19 94 PHE A N 1
ATOM 757 C CA . PHE A 1 94 ? 13.700 6.821 -18.028 1.00 63.19 94 PHE A CA 1
ATOM 758 C C . PHE A 1 94 ? 12.914 5.510 -17.925 1.00 63.19 94 PHE A C 1
ATOM 760 O O . PHE A 1 94 ? 11.709 5.559 -17.734 1.00 63.19 94 PHE A O 1
ATOM 767 N N . ASN A 1 95 ? 13.579 4.353 -18.009 1.00 66.75 95 ASN A N 1
ATOM 768 C CA . ASN A 1 95 ? 12.931 3.036 -17.913 1.00 66.75 95 ASN A CA 1
ATOM 769 C C . ASN A 1 95 ? 13.258 2.280 -16.610 1.00 66.75 95 ASN A C 1
ATOM 771 O O . ASN A 1 95 ? 12.700 1.213 -16.360 1.00 66.75 95 ASN A O 1
ATOM 775 N N . ARG A 1 96 ? 14.154 2.797 -15.756 1.00 66.56 96 ARG A N 1
ATOM 776 C CA . ARG A 1 96 ? 14.338 2.241 -14.409 1.00 66.56 96 ARG A CA 1
ATOM 777 C C . ARG A 1 96 ? 13.055 2.424 -13.598 1.00 66.56 96 ARG A C 1
ATOM 779 O O . ARG A 1 96 ? 12.482 3.514 -13.600 1.00 66.56 96 ARG A O 1
ATOM 786 N N . ARG A 1 97 ? 12.665 1.396 -12.833 1.00 66.75 97 ARG A N 1
ATOM 787 C CA . ARG A 1 97 ? 11.575 1.511 -11.852 1.00 66.75 97 ARG A CA 1
ATOM 788 C C . ARG A 1 97 ? 11.831 2.720 -10.945 1.00 66.75 97 ARG A C 1
ATOM 790 O O . ARG A 1 97 ? 12.976 2.993 -10.554 1.00 66.75 97 ARG A O 1
ATOM 797 N N . ALA A 1 98 ? 10.768 3.455 -10.620 1.00 67.62 98 ALA A N 1
ATOM 798 C CA . ALA A 1 98 ? 10.856 4.561 -9.679 1.00 67.62 98 ALA A CA 1
ATOM 799 C C . ALA A 1 98 ? 11.464 4.069 -8.357 1.00 67.62 98 ALA A C 1
ATOM 801 O O . ALA A 1 98 ? 11.261 2.930 -7.938 1.00 67.62 98 ALA A O 1
ATOM 802 N N . ARG A 1 99 ? 12.220 4.937 -7.669 1.00 64.44 99 ARG A N 1
ATOM 803 C CA . ARG A 1 99 ? 12.850 4.574 -6.384 1.00 64.44 99 ARG A CA 1
ATOM 804 C C . ARG A 1 99 ? 11.826 4.087 -5.353 1.00 64.44 99 ARG A C 1
ATOM 806 O O . ARG A 1 99 ? 12.192 3.306 -4.478 1.00 64.44 99 ARG A O 1
ATOM 813 N N . ASN A 1 100 ? 10.587 4.552 -5.452 1.00 69.75 100 ASN A N 1
ATOM 814 C CA . ASN A 1 100 ? 9.481 4.138 -4.607 1.00 69.75 100 ASN A CA 1
ATOM 815 C C . ASN A 1 100 ? 8.372 3.514 -5.469 1.00 69.75 100 ASN A C 1
ATOM 817 O O . ASN A 1 100 ? 7.267 4.032 -5.500 1.00 69.75 100 ASN A O 1
ATOM 821 N N . ASN A 1 101 ? 8.694 2.461 -6.220 1.00 66.12 101 ASN A N 1
ATOM 822 C CA . ASN A 1 101 ? 7.672 1.647 -6.871 1.00 66.12 101 ASN A CA 1
ATOM 823 C C . ASN A 1 101 ? 7.207 0.553 -5.895 1.00 66.12 101 ASN A C 1
ATOM 825 O O . ASN A 1 101 ? 8.046 -0.201 -5.397 1.00 66.12 101 ASN A O 1
ATOM 829 N N . ASP A 1 102 ? 5.915 0.517 -5.592 1.00 66.12 102 ASP A N 1
ATOM 830 C CA . ASP A 1 102 ? 5.229 -0.488 -4.775 1.00 66.12 102 ASP A CA 1
ATOM 831 C C . ASP A 1 102 ? 4.503 -1.560 -5.611 1.00 66.12 102 ASP A C 1
ATOM 833 O O . ASP A 1 102 ? 3.826 -2.416 -5.045 1.00 66.12 102 ASP A O 1
ATOM 837 N N . GLU A 1 103 ? 4.690 -1.585 -6.935 1.00 63.28 103 GLU A N 1
ATOM 838 C CA . GLU A 1 103 ? 4.319 -2.729 -7.773 1.00 63.28 103 GLU A CA 1
ATOM 839 C C . GLU A 1 103 ? 5.132 -3.970 -7.364 1.00 63.28 103 GLU A C 1
ATOM 841 O O . GLU A 1 103 ? 6.345 -4.045 -7.592 1.00 63.28 103 GLU A O 1
ATOM 846 N N . CYS A 1 104 ? 4.457 -4.941 -6.738 1.00 53.19 104 CYS A N 1
ATOM 847 C CA . CYS A 1 104 ? 4.984 -6.287 -6.510 1.00 53.19 104 CYS A CA 1
ATOM 848 C C . CYS A 1 104 ? 5.329 -6.965 -7.842 1.00 53.19 104 CYS A C 1
ATOM 850 O O . CYS A 1 104 ? 4.657 -6.734 -8.851 1.00 53.19 104 CYS A O 1
ATOM 852 N N . ASP A 1 105 ? 6.340 -7.838 -7.839 1.00 55.75 105 ASP A N 1
ATOM 853 C CA . ASP A 1 105 ? 6.504 -8.774 -8.950 1.00 55.75 105 ASP A CA 1
ATOM 854 C C . ASP A 1 105 ? 5.275 -9.702 -9.001 1.00 55.75 105 ASP A C 1
ATOM 856 O O . ASP A 1 105 ? 4.810 -10.139 -7.944 1.00 55.75 105 ASP A O 1
ATOM 860 N N . PRO A 1 106 ? 4.734 -10.026 -10.190 1.00 50.78 106 PRO A N 1
ATOM 861 C CA . PRO A 1 106 ? 3.566 -10.899 -10.325 1.00 50.78 106 PRO A CA 1
ATOM 862 C C . PRO A 1 106 ? 3.733 -12.288 -9.688 1.00 50.78 106 PRO A C 1
ATOM 864 O O . PRO A 1 106 ? 2.739 -12.969 -9.477 1.00 50.78 106 PRO A O 1
ATOM 867 N N . SER A 1 107 ? 4.965 -12.709 -9.371 1.00 50.97 107 SER A N 1
ATOM 868 C CA . SER A 1 107 ? 5.254 -13.972 -8.680 1.00 50.97 107 SER A CA 1
ATOM 869 C C . SER A 1 107 ? 4.832 -13.999 -7.209 1.00 50.97 107 SER A C 1
ATOM 871 O O . SER A 1 107 ? 4.718 -15.082 -6.650 1.00 50.97 107 SER A O 1
ATOM 873 N N . ASP A 1 108 ? 4.617 -12.833 -6.590 1.00 48.97 108 ASP A N 1
ATOM 874 C CA . ASP A 1 108 ? 4.233 -12.703 -5.175 1.00 48.97 108 ASP A CA 1
ATOM 875 C C . ASP A 1 108 ? 2.745 -12.335 -5.012 1.00 48.97 108 ASP A C 1
ATOM 877 O O . ASP A 1 108 ? 2.282 -12.034 -3.910 1.00 48.97 108 ASP A O 1
ATOM 881 N N . ALA A 1 109 ? 1.993 -12.310 -6.117 1.00 46.91 109 ALA A N 1
ATOM 882 C CA . ALA A 1 109 ? 0.572 -11.991 -6.149 1.00 46.91 109 ALA A CA 1
ATOM 883 C C . ALA A 1 109 ? -0.272 -13.238 -5.851 1.00 46.91 109 ALA A C 1
ATOM 885 O O . ALA A 1 109 ? -1.080 -13.660 -6.672 1.00 46.91 109 ALA A O 1
ATOM 886 N N . GLU A 1 110 ? -0.088 -13.825 -4.673 1.00 44.94 110 GLU A N 1
ATOM 887 C CA . GLU A 1 110 ? -1.073 -14.752 -4.129 1.00 44.94 110 GLU A CA 1
ATOM 888 C C . GLU A 1 110 ? -1.810 -14.121 -2.952 1.00 44.94 110 GLU A C 1
ATOM 890 O O . GLU A 1 110 ? -1.231 -13.450 -2.093 1.00 44.94 110 GLU A O 1
ATOM 895 N N . THR A 1 111 ? -3.092 -14.473 -2.894 1.00 43.03 111 THR A N 1
ATOM 896 C CA . THR A 1 111 ? -4.069 -14.310 -1.811 1.00 43.03 111 THR A CA 1
ATOM 897 C C . THR A 1 111 ? -4.852 -12.996 -1.768 1.00 43.03 111 THR A C 1
ATOM 899 O O . THR A 1 111 ? -4.317 -11.907 -1.559 1.00 43.03 111 THR A O 1
ATOM 902 N N . GLU A 1 112 ? -6.172 -13.144 -1.906 1.00 46.34 112 GLU A N 1
ATOM 903 C CA . GLU A 1 112 ? -7.192 -12.160 -1.556 1.00 46.34 112 GLU A CA 1
ATOM 904 C C . GLU A 1 112 ? -7.035 -11.737 -0.087 1.00 46.34 112 GLU A C 1
ATOM 906 O O . GLU A 1 112 ? -7.527 -12.370 0.844 1.00 46.34 112 GLU A O 1
ATOM 911 N N . SER A 1 113 ? -6.277 -10.668 0.138 1.00 51.88 113 SER A N 1
ATOM 912 C CA . SER A 1 113 ? -6.174 -10.019 1.440 1.00 51.88 113 SER A CA 1
ATOM 913 C C . SER A 1 113 ? -7.345 -9.051 1.593 1.00 51.88 113 SER A C 1
ATOM 915 O O . SER A 1 113 ? -7.487 -8.136 0.782 1.00 51.88 113 SER A O 1
ATOM 917 N N . LEU A 1 114 ? -8.123 -9.195 2.676 1.00 53.56 114 LEU A N 1
ATOM 918 C CA . LEU A 1 114 ? -9.193 -8.263 3.090 1.00 53.56 114 LEU A CA 1
ATOM 919 C C . LEU A 1 114 ? -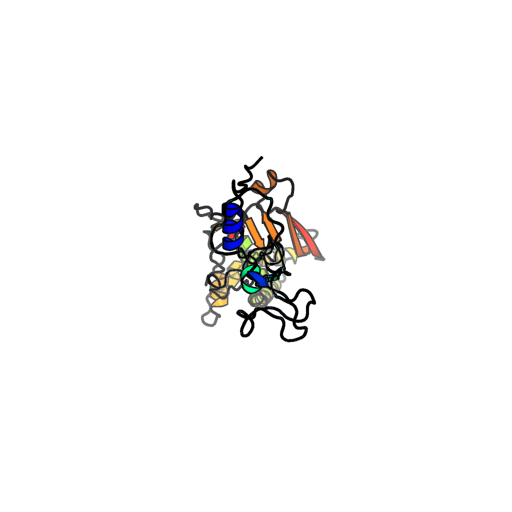8.753 -6.797 3.141 1.00 53.56 114 LEU A C 1
ATOM 921 O O . LEU A 1 114 ? -9.565 -5.886 3.049 1.00 53.56 114 LEU A O 1
ATOM 925 N N . PHE A 1 115 ? -7.449 -6.564 3.274 1.00 54.69 115 PHE A N 1
ATOM 926 C CA . PHE A 1 115 ? -6.851 -5.259 3.070 1.00 54.69 115 PHE A CA 1
ATOM 927 C C . PHE A 1 115 ? -6.118 -5.297 1.725 1.00 54.69 115 PHE A C 1
ATOM 929 O O . PHE A 1 115 ? -4.964 -5.739 1.687 1.00 54.69 115 PHE A O 1
ATOM 936 N N . PRO A 1 116 ? -6.743 -4.838 0.622 1.00 48.03 116 PRO A N 1
ATOM 937 C CA . PRO A 1 116 ? -6.177 -4.911 -0.731 1.00 48.03 116 PRO A CA 1
ATOM 938 C C . PRO A 1 116 ? -4.950 -4.009 -0.920 1.00 48.03 116 PRO A C 1
ATOM 940 O O . PRO A 1 116 ? -4.346 -3.957 -1.993 1.00 48.03 116 PRO A O 1
ATOM 943 N N . GLN A 1 117 ? -4.571 -3.255 0.114 1.00 55.00 117 GLN A N 1
ATOM 944 C CA . GLN A 1 117 ? -3.483 -2.306 0.032 1.00 55.00 117 GLN A CA 1
ATOM 945 C C . GLN A 1 117 ? -2.151 -3.053 -0.057 1.00 55.00 117 GLN A C 1
ATOM 947 O O . GLN A 1 117 ? -1.649 -3.588 0.930 1.00 55.00 117 GLN A O 1
ATOM 952 N N . LYS A 1 118 ? -1.583 -3.072 -1.266 1.00 57.62 118 LYS A N 1
ATOM 953 C CA . LYS A 1 118 ? -0.263 -3.627 -1.576 1.00 57.62 118 LYS A CA 1
ATOM 954 C C . LYS A 1 118 ? 0.778 -2.947 -0.693 1.00 57.62 118 LYS A C 1
ATOM 956 O O . LYS A 1 118 ? 0.978 -1.735 -0.768 1.00 57.62 118 LYS A O 1
ATOM 961 N N . ARG A 1 119 ? 1.426 -3.712 0.184 1.00 61.47 119 ARG A N 1
ATOM 962 C CA . ARG A 1 119 ? 2.512 -3.198 1.021 1.00 61.47 119 ARG A CA 1
ATOM 963 C C . ARG A 1 119 ? 3.777 -3.998 0.762 1.00 61.47 119 ARG A C 1
ATOM 965 O O . ARG A 1 119 ? 3.797 -5.203 0.988 1.00 61.47 119 ARG A O 1
ATOM 972 N N . CYS A 1 120 ? 4.849 -3.315 0.368 1.00 68.25 120 CYS A N 1
ATOM 973 C CA . CYS A 1 120 ? 6.115 -3.958 0.016 1.00 68.25 120 CYS A CA 1
ATOM 974 C C . CYS A 1 120 ? 7.145 -3.737 1.137 1.00 68.25 120 CYS A C 1
ATOM 976 O O . CYS A 1 120 ? 7.744 -2.652 1.226 1.00 68.25 120 CYS A O 1
ATOM 978 N N . PRO A 1 121 ? 7.362 -4.719 2.035 1.00 68.12 121 PRO A N 1
ATOM 979 C CA . PRO A 1 121 ? 8.395 -4.608 3.054 1.00 68.12 121 PRO A CA 1
ATOM 980 C C . PRO A 1 121 ? 9.782 -4.562 2.400 1.00 68.12 121 PRO A C 1
ATOM 982 O O . PRO A 1 121 ? 10.100 -5.348 1.513 1.00 68.12 121 PRO A O 1
ATOM 985 N N . LEU A 1 122 ? 10.648 -3.649 2.853 1.00 64.50 122 LEU A N 1
ATOM 986 C CA . LEU A 1 122 ? 11.976 -3.454 2.262 1.00 64.50 122 LEU A CA 1
ATOM 987 C C . LEU A 1 122 ? 13.124 -3.777 3.228 1.00 64.50 122 LEU A C 1
ATOM 989 O O . LEU A 1 122 ? 13.385 -3.070 4.208 1.00 64.50 122 LEU A O 1
ATOM 993 N N . GLY A 1 123 ? 13.975 -4.720 2.829 1.00 64.25 123 GLY A N 1
ATOM 994 C CA . GLY A 1 123 ? 15.181 -5.130 3.554 1.00 64.25 123 GLY A CA 1
ATOM 995 C C . GLY A 1 123 ? 15.037 -6.477 4.242 1.00 64.25 123 GLY A C 1
ATOM 996 O O . GLY A 1 123 ? 13.956 -7.049 4.268 1.00 64.25 123 GLY A O 1
ATOM 997 N N . ALA A 1 124 ? 16.149 -6.961 4.799 1.00 59.06 124 ALA A N 1
ATOM 998 C CA . ALA A 1 124 ? 16.177 -8.237 5.494 1.00 59.06 124 ALA A CA 1
ATOM 999 C C . ALA A 1 124 ? 15.126 -8.264 6.613 1.00 59.06 124 ALA A C 1
ATOM 1001 O O . ALA A 1 124 ? 15.044 -7.342 7.436 1.00 59.06 124 ALA A O 1
ATOM 1002 N N . ARG A 1 125 ? 14.318 -9.327 6.606 1.00 62.41 125 ARG A N 1
ATOM 1003 C CA . ARG A 1 125 ? 13.419 -9.683 7.700 1.00 62.41 125 ARG A CA 1
ATOM 1004 C C . ARG A 1 125 ? 14.252 -9.784 8.979 1.00 62.41 125 ARG A C 1
ATOM 1006 O O . ARG A 1 125 ? 15.296 -10.433 8.971 1.00 62.41 125 ARG A O 1
ATOM 1013 N N . LYS A 1 126 ? 13.801 -9.159 10.070 1.00 66.81 126 LYS A N 1
ATOM 1014 C CA . LYS A 1 126 ? 14.365 -9.482 11.387 1.00 66.81 126 LYS A CA 1
ATOM 1015 C C . LYS A 1 126 ? 13.932 -10.909 11.726 1.00 66.81 126 LYS A C 1
ATOM 1017 O O . LYS A 1 126 ? 12.740 -11.207 11.658 1.00 66.81 126 LYS A O 1
ATOM 1022 N N . THR A 1 127 ? 14.899 -11.779 11.988 1.00 63.34 127 THR A N 1
ATOM 1023 C CA . THR A 1 127 ? 14.687 -13.215 12.227 1.00 63.34 127 THR A CA 1
ATOM 1024 C C . THR A 1 127 ? 13.881 -13.479 13.489 1.00 63.34 127 THR A C 1
ATOM 1026 O O . THR A 1 127 ? 13.131 -14.450 13.532 1.00 63.34 127 THR A O 1
ATOM 1029 N N . ASP A 1 128 ? 13.969 -12.578 14.463 1.00 72.88 128 ASP A N 1
ATOM 1030 C CA . ASP A 1 128 ? 13.372 -12.780 15.776 1.00 72.88 128 ASP A CA 1
ATOM 1031 C C . ASP A 1 128 ? 11.853 -12.530 15.733 1.00 72.88 128 ASP A C 1
ATOM 1033 O O . ASP A 1 128 ? 11.418 -11.449 15.302 1.00 72.88 128 ASP A O 1
ATOM 1037 N N . PRO A 1 129 ? 11.028 -13.506 16.161 1.00 70.44 129 PRO A N 1
ATOM 1038 C CA . PRO A 1 129 ? 9.593 -13.316 16.317 1.00 70.44 129 PRO A CA 1
ATOM 1039 C C . PRO A 1 129 ? 9.315 -12.185 17.308 1.00 70.44 129 PRO A C 1
ATOM 1041 O O . PRO A 1 129 ? 9.892 -12.148 18.394 1.00 70.44 129 PRO A O 1
ATOM 1044 N N . PHE A 1 130 ? 8.420 -11.265 16.951 1.00 79.12 130 PHE A N 1
ATOM 1045 C CA . PHE A 1 130 ? 7.949 -10.249 17.885 1.00 79.12 130 PHE A CA 1
ATOM 1046 C C . PHE A 1 130 ? 6.593 -10.657 18.432 1.00 79.12 130 PHE A C 1
ATOM 1048 O O . PHE A 1 130 ? 5.660 -10.897 17.664 1.00 79.12 130 PHE A O 1
ATOM 1055 N N . ILE A 1 131 ? 6.508 -10.735 19.755 1.00 83.25 131 ILE A N 1
ATOM 1056 C CA . ILE A 1 131 ? 5.279 -11.058 20.468 1.00 83.25 131 ILE A CA 1
ATOM 1057 C C . ILE A 1 131 ? 4.604 -9.737 20.830 1.00 83.25 131 ILE A C 1
ATOM 1059 O O . ILE A 1 131 ? 5.185 -8.912 21.536 1.00 83.25 131 ILE A O 1
ATOM 1063 N N . LEU A 1 132 ? 3.397 -9.529 20.316 1.00 82.62 132 LEU A N 1
ATOM 1064 C CA . LEU A 1 132 ? 2.558 -8.399 20.691 1.00 82.62 132 LEU A CA 1
ATOM 1065 C C . LEU A 1 132 ? 2.015 -8.601 22.107 1.00 82.62 132 LEU A C 1
ATOM 1067 O O . LEU A 1 132 ? 1.551 -9.685 22.460 1.00 82.62 132 LEU A O 1
ATOM 1071 N N . ASP A 1 133 ? 2.031 -7.540 22.908 1.00 87.38 133 ASP A N 1
ATOM 1072 C CA . ASP A 1 133 ? 1.369 -7.551 24.205 1.00 87.38 133 ASP A CA 1
ATOM 1073 C C . ASP A 1 133 ? -0.161 -7.544 24.040 1.00 87.38 133 ASP A C 1
ATOM 1075 O O . ASP A 1 133 ? -0.709 -7.108 23.023 1.00 87.38 133 ASP A O 1
ATOM 1079 N N . LYS A 1 134 ? -0.867 -8.005 25.077 1.00 86.38 134 LYS A N 1
ATOM 1080 C CA . LYS A 1 134 ? -2.329 -8.144 25.056 1.00 86.38 134 LYS A CA 1
ATOM 1081 C C . LYS A 1 134 ? -3.043 -6.825 24.746 1.00 86.38 134 LYS A C 1
ATOM 1083 O O . LYS A 1 134 ? -4.039 -6.833 24.032 1.00 86.38 134 LYS A O 1
ATOM 1088 N N . LYS A 1 135 ? -2.531 -5.692 25.240 1.00 87.56 135 LYS A N 1
ATOM 1089 C CA . LYS A 1 135 ? -3.137 -4.378 24.995 1.00 87.56 135 LYS A CA 1
ATOM 1090 C C . LYS A 1 135 ? -2.981 -3.979 23.530 1.00 87.56 135 LYS A C 1
ATOM 1092 O O . LYS A 1 135 ? -3.971 -3.579 22.921 1.00 87.56 135 LYS A O 1
ATOM 1097 N N . SER A 1 136 ? -1.787 -4.129 22.957 1.00 84.88 136 SER A N 1
ATOM 1098 C CA . SER A 1 136 ? -1.569 -3.871 21.529 1.00 84.88 136 SER A CA 1
ATOM 1099 C C . SER A 1 136 ? -2.413 -4.786 20.640 1.00 84.88 136 SER A C 1
ATOM 1101 O O . SER A 1 136 ? -2.931 -4.323 19.625 1.00 84.88 136 SER A O 1
ATOM 1103 N N . LEU A 1 137 ? -2.611 -6.053 21.026 1.00 84.69 137 LEU A N 1
ATOM 1104 C CA . LEU A 1 137 ? -3.503 -6.971 20.308 1.00 84.69 137 LEU A CA 1
ATOM 1105 C C . LEU A 1 137 ? -4.955 -6.509 20.342 1.00 84.69 137 LEU A C 1
ATOM 1107 O O . LEU A 1 137 ? -5.575 -6.419 19.287 1.00 84.69 137 LEU A O 1
ATOM 1111 N N . SER A 1 138 ? -5.477 -6.159 21.518 1.00 84.81 138 SER A N 1
ATOM 1112 C CA . SER A 1 138 ? -6.845 -5.645 21.646 1.00 84.81 138 SER A CA 1
ATOM 1113 C C . SER A 1 138 ? -7.040 -4.343 20.867 1.00 84.81 138 SER A C 1
ATOM 1115 O O . SER A 1 138 ? -8.054 -4.175 20.198 1.00 84.81 138 SER A O 1
ATOM 1117 N N . GLN A 1 139 ? -6.059 -3.436 20.889 1.00 84.38 139 GLN A N 1
ATOM 1118 C CA . GLN A 1 139 ? -6.105 -2.197 20.106 1.00 84.38 139 GLN A CA 1
ATOM 1119 C C . GLN A 1 139 ? -6.077 -2.464 18.597 1.00 84.38 139 GLN A C 1
ATOM 1121 O O . GLN A 1 139 ? -6.830 -1.836 17.855 1.00 84.38 139 GLN A O 1
ATOM 1126 N N . ALA A 1 140 ? -5.239 -3.398 18.141 1.00 83.56 140 ALA A N 1
ATOM 1127 C CA . ALA A 1 140 ? -5.189 -3.796 16.740 1.00 83.56 140 ALA A CA 1
ATOM 1128 C C . ALA A 1 140 ? -6.499 -4.463 16.299 1.00 83.56 140 ALA A C 1
ATOM 1130 O O . ALA A 1 140 ? -7.001 -4.148 15.227 1.00 83.56 140 ALA A O 1
ATOM 1131 N N . HIS A 1 141 ? -7.079 -5.331 17.131 1.00 86.75 141 HIS A N 1
ATOM 1132 C CA . HIS A 1 141 ? -8.365 -5.972 16.856 1.00 86.75 141 HIS A CA 1
ATOM 1133 C C . HIS A 1 141 ? -9.496 -4.951 16.750 1.00 86.75 141 HIS A C 1
ATOM 1135 O O . HIS A 1 141 ? -10.197 -4.936 15.746 1.00 86.75 141 HIS A O 1
ATOM 1141 N N . ALA A 1 142 ? -9.616 -4.045 17.724 1.00 85.00 142 ALA A N 1
ATOM 1142 C CA . ALA A 1 142 ? -10.616 -2.981 17.703 1.00 85.00 142 ALA A CA 1
ATOM 1143 C C . ALA A 1 142 ? -10.468 -2.076 16.470 1.00 85.00 142 ALA A C 1
ATOM 1145 O O . ALA A 1 142 ? -11.460 -1.720 15.841 1.00 85.00 142 ALA A O 1
ATOM 1146 N N . TYR A 1 143 ? -9.229 -1.743 16.089 1.00 83.88 143 TYR A N 1
ATOM 1147 C CA . TYR A 1 143 ? -8.971 -0.974 14.874 1.00 83.88 143 TYR A CA 1
ATOM 1148 C C . TYR A 1 143 ? -9.403 -1.733 13.615 1.00 83.88 143 TYR A C 1
ATOM 1150 O O . TYR A 1 143 ? -10.059 -1.147 12.760 1.00 83.88 143 TYR A O 1
ATOM 1158 N N . LEU A 1 144 ? -9.068 -3.022 13.504 1.00 84.62 144 LEU A N 1
ATOM 1159 C CA . LEU A 1 144 ? -9.475 -3.853 12.368 1.00 84.62 144 LEU A CA 1
ATOM 1160 C C . LEU A 1 144 ? -10.999 -3.910 12.246 1.00 84.62 144 LEU A C 1
ATOM 1162 O O . LEU A 1 144 ? -11.519 -3.613 11.179 1.00 84.62 144 LEU A O 1
ATOM 1166 N N . LEU A 1 145 ? -11.704 -4.221 13.336 1.00 87.06 145 LEU A N 1
ATOM 1167 C CA . LEU A 1 145 ? -13.163 -4.327 13.320 1.00 87.06 145 LEU A CA 1
ATOM 1168 C C . LEU A 1 145 ? -13.840 -2.986 13.004 1.00 87.06 145 LEU A C 1
ATOM 1170 O O . LEU A 1 145 ? -14.778 -2.948 12.218 1.00 87.06 145 LEU A O 1
ATOM 1174 N N . GLY A 1 146 ? -13.342 -1.880 13.565 1.00 84.12 146 GLY A N 1
ATOM 1175 C CA . GLY A 1 146 ? -13.914 -0.549 13.337 1.00 84.12 146 GLY A CA 1
ATOM 1176 C C . GLY A 1 146 ? -13.687 0.018 11.931 1.00 84.12 146 GLY A C 1
ATOM 1177 O O . GLY A 1 146 ? -14.391 0.944 11.543 1.00 84.12 146 GLY A O 1
ATOM 1178 N N . ASN A 1 147 ? -12.719 -0.513 11.174 1.00 82.69 147 ASN A N 1
ATOM 1179 C CA . ASN A 1 147 ? -12.396 -0.076 9.806 1.00 82.69 147 ASN A CA 1
ATOM 1180 C C . ASN A 1 147 ? -12.772 -1.125 8.741 1.00 82.69 147 ASN A C 1
ATOM 1182 O O . ASN A 1 147 ? -12.330 -1.011 7.601 1.00 82.69 147 ASN A O 1
ATOM 1186 N N . CYS A 1 148 ? -13.530 -2.159 9.115 1.00 84.00 148 CYS A N 1
ATOM 1187 C CA . CYS A 1 148 ? -14.028 -3.186 8.204 1.00 84.00 148 CYS A CA 1
ATOM 1188 C C . CYS A 1 148 ? -15.485 -2.863 7.852 1.00 84.00 148 CYS A C 1
ATOM 1190 O O . CYS A 1 148 ? -16.308 -2.674 8.756 1.00 84.00 148 CYS A O 1
ATOM 1192 N N . ASP A 1 149 ? -15.808 -2.796 6.562 1.00 85.62 149 ASP A N 1
ATOM 1193 C CA . ASP A 1 149 ? -17.148 -2.418 6.098 1.00 85.62 149 ASP A CA 1
ATOM 1194 C C . ASP A 1 149 ? -18.178 -3.513 6.427 1.00 85.62 149 ASP A C 1
ATOM 1196 O O . ASP A 1 149 ? -19.300 -3.224 6.842 1.00 85.62 149 ASP A O 1
ATOM 1200 N N . GLU A 1 150 ? -17.763 -4.778 6.368 1.00 85.94 150 GLU A N 1
ATOM 1201 C CA . GLU A 1 150 ? -18.572 -5.958 6.686 1.00 85.94 150 GLU A CA 1
ATOM 1202 C C . GLU A 1 150 ? -18.990 -6.023 8.163 1.00 85.94 150 GLU A C 1
ATOM 1204 O O . GLU A 1 150 ? -19.924 -6.739 8.515 1.00 85.94 150 GLU A O 1
ATOM 1209 N N . ILE A 1 151 ? -18.315 -5.277 9.044 1.00 88.75 151 ILE A N 1
ATOM 1210 C CA . ILE A 1 151 ? -18.572 -5.280 10.492 1.00 88.75 151 ILE A CA 1
ATOM 1211 C C . ILE A 1 151 ? -19.483 -4.120 10.923 1.00 88.75 151 ILE A C 1
ATOM 1213 O O . ILE A 1 151 ? -19.971 -4.099 12.054 1.00 88.75 151 ILE A O 1
ATOM 1217 N N . GLN A 1 152 ? -19.788 -3.172 10.031 1.00 89.06 152 GLN A N 1
ATOM 1218 C CA . GLN A 1 152 ? -20.578 -1.980 10.373 1.00 89.06 152 GLN A CA 1
ATOM 1219 C C . GLN A 1 152 ? -21.999 -2.306 10.855 1.00 89.06 152 GLN A C 1
ATOM 1221 O O . GLN A 1 152 ? -22.569 -1.563 11.653 1.00 89.06 152 GLN A O 1
ATOM 1226 N N . GLU A 1 153 ? -22.595 -3.408 10.398 1.00 91.12 153 GLU A N 1
ATOM 1227 C CA . GLU A 1 153 ? -23.894 -3.868 10.899 1.00 91.12 153 GLU A CA 1
ATOM 1228 C C . GLU A 1 153 ? -23.820 -4.319 12.360 1.00 91.12 153 GLU A C 1
ATOM 1230 O O . GLU A 1 153 ? -24.538 -3.779 13.198 1.00 91.12 153 GLU A O 1
ATOM 1235 N N . TYR A 1 154 ? -22.854 -5.174 12.690 1.00 91.31 154 TYR A N 1
ATOM 1236 C CA . TYR A 1 154 ? -22.588 -5.620 14.058 1.00 91.31 154 TYR A CA 1
ATOM 1237 C C . TYR A 1 154 ? -22.262 -4.461 15.011 1.00 91.31 154 TYR A C 1
ATOM 1239 O O . TYR A 1 154 ? -22.687 -4.463 16.166 1.00 91.31 154 TYR A O 1
ATOM 1247 N N . ILE A 1 155 ? -21.531 -3.443 14.540 1.00 91.06 155 ILE A N 1
ATOM 1248 C CA . ILE A 1 155 ? -21.255 -2.233 15.332 1.00 91.06 155 ILE A CA 1
ATOM 1249 C C . ILE A 1 155 ? -22.570 -1.547 15.719 1.00 91.06 155 ILE A C 1
ATOM 1251 O O . ILE A 1 155 ? -22.780 -1.263 16.900 1.00 91.06 155 ILE A O 1
ATOM 1255 N N . ARG A 1 156 ? -23.476 -1.337 14.753 1.00 91.50 156 ARG A N 1
ATOM 1256 C CA . ARG A 1 156 ? -24.784 -0.702 14.991 1.00 91.50 156 ARG A CA 1
ATOM 1257 C C . ARG A 1 156 ? -25.659 -1.520 15.941 1.00 91.50 156 ARG A C 1
ATOM 1259 O O . ARG A 1 156 ? -26.287 -0.942 16.828 1.00 91.50 156 ARG A O 1
ATOM 1266 N N . GLU A 1 157 ? -25.682 -2.842 15.791 1.00 92.94 157 GLU A N 1
ATOM 1267 C CA . GLU A 1 157 ? -26.436 -3.742 16.674 1.00 92.94 157 GLU A CA 1
ATOM 1268 C C . GLU A 1 157 ? -25.967 -3.637 18.129 1.00 92.94 157 GLU A C 1
ATOM 1270 O O . GLU A 1 157 ? -26.778 -3.415 19.034 1.00 92.94 157 GLU A O 1
ATOM 1275 N N . HIS A 1 158 ? -24.654 -3.700 18.363 1.00 91.81 158 HIS A N 1
ATOM 1276 C CA . HIS A 1 158 ? -24.103 -3.574 19.709 1.00 91.81 158 HIS A CA 1
ATOM 1277 C C . HIS A 1 158 ? -24.333 -2.176 20.301 1.00 91.81 158 HIS A C 1
ATOM 1279 O O . HIS A 1 158 ? -24.647 -2.040 21.485 1.00 91.81 158 HIS A O 1
ATOM 1285 N N . GLU A 1 159 ? -24.214 -1.110 19.502 1.00 90.19 159 GLU A N 1
ATOM 1286 C CA . GLU A 1 159 ? -24.577 0.241 19.949 1.00 90.19 159 GLU A CA 1
ATOM 1287 C C . GLU A 1 159 ? -26.041 0.314 20.398 1.00 90.19 159 GLU A C 1
ATOM 1289 O O . GLU A 1 159 ? -26.340 0.938 21.422 1.00 90.19 159 GLU A O 1
ATOM 1294 N N . GLN A 1 160 ? -26.957 -0.332 19.675 1.00 91.00 160 GLN A N 1
ATOM 1295 C CA . GLN A 1 160 ? -28.371 -0.380 20.037 1.00 91.00 160 GLN A CA 1
ATOM 1296 C C . GLN A 1 160 ? -28.602 -1.170 21.335 1.00 91.00 160 GLN A C 1
ATOM 1298 O O . GLN A 1 160 ? -29.319 -0.688 22.218 1.00 91.00 160 GLN A O 1
ATOM 1303 N N . GLU A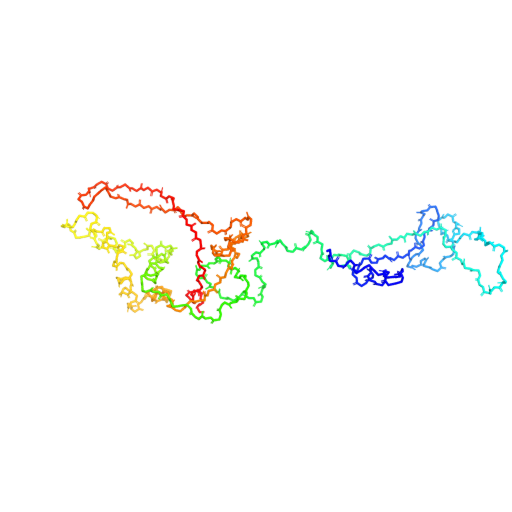 1 161 ? -27.950 -2.321 21.506 1.00 90.12 161 GLU A N 1
ATOM 1304 C CA . GLU A 1 161 ? -28.019 -3.136 22.727 1.00 90.12 161 GLU A CA 1
ATOM 1305 C C . GLU A 1 161 ? -27.554 -2.351 23.967 1.00 90.12 161 GLU A C 1
ATOM 1307 O O . GLU A 1 161 ? -28.246 -2.274 24.993 1.00 90.12 161 GLU A O 1
ATOM 1312 N N . VAL A 1 162 ? -26.415 -1.667 23.859 1.00 89.25 162 VAL A N 1
ATOM 1313 C CA . VAL A 1 162 ? -25.882 -0.822 24.934 1.00 89.25 162 VAL A CA 1
ATOM 1314 C C . VAL A 1 162 ? -26.798 0.386 25.186 1.00 89.25 162 VAL A C 1
ATOM 1316 O O . VAL A 1 162 ? -27.015 0.800 26.335 1.00 89.25 162 VAL A O 1
ATOM 1319 N N . ASN A 1 163 ? -27.401 0.948 24.135 1.00 86.81 163 ASN A N 1
ATOM 1320 C CA . ASN A 1 163 ? -28.327 2.073 24.248 1.00 86.81 163 ASN A CA 1
ATOM 1321 C C . ASN A 1 163 ? -29.654 1.711 24.921 1.00 86.81 163 ASN A C 1
ATOM 1323 O O . ASN A 1 163 ? -30.184 2.563 25.648 1.00 86.81 163 ASN A O 1
ATOM 1327 N N . ASN A 1 164 ? -30.117 0.465 24.787 1.00 86.31 164 ASN A N 1
ATOM 1328 C CA . ASN A 1 164 ? -31.335 -0.060 25.415 1.00 86.31 164 ASN A CA 1
ATOM 1329 C C . ASN A 1 164 ? -31.281 -0.104 26.950 1.00 86.31 164 ASN A C 1
ATOM 1331 O O . ASN A 1 164 ? -32.297 -0.360 27.584 1.00 86.31 164 ASN A O 1
ATOM 1335 N N . HIS A 1 165 ? -30.138 0.196 27.574 1.00 81.50 165 HIS A N 1
ATOM 1336 C CA . HIS A 1 165 ? -30.005 0.331 29.024 1.00 81.50 165 HIS A CA 1
ATOM 1337 C C . HIS A 1 165 ? -30.278 1.787 29.472 1.00 81.50 165 HIS A C 1
ATOM 1339 O O . HIS A 1 165 ? -29.357 2.615 29.491 1.00 81.50 165 HIS A O 1
ATOM 1345 N N . PRO A 1 166 ? -31.512 2.161 29.879 1.00 73.62 166 PRO A N 1
ATOM 1346 C CA . PRO A 1 166 ? -31.911 3.566 30.028 1.00 73.62 166 PRO A CA 1
ATOM 1347 C C . PRO A 1 166 ? -31.247 4.274 31.217 1.00 73.62 166 PRO A C 1
ATOM 1349 O O . PRO A 1 166 ? -31.136 5.496 31.227 1.00 73.62 166 PRO A O 1
ATOM 1352 N N . ARG A 1 167 ? -30.769 3.521 32.217 1.00 79.75 167 ARG A N 1
ATOM 1353 C CA . ARG A 1 167 ? -30.186 4.071 33.455 1.00 79.75 167 ARG A CA 1
ATOM 1354 C C . ARG A 1 167 ? -28.714 4.489 33.330 1.00 79.75 167 ARG A C 1
ATOM 1356 O O . ARG A 1 167 ? -28.186 5.102 34.253 1.00 79.75 167 ARG A O 1
ATOM 1363 N N . ARG A 1 168 ? -28.031 4.151 32.230 1.00 83.50 168 ARG A N 1
ATOM 1364 C CA . ARG A 1 168 ? -26.601 4.461 32.032 1.00 83.50 168 ARG A CA 1
ATOM 1365 C C . ARG A 1 168 ? -26.416 5.806 31.321 1.00 83.50 168 ARG A C 1
ATOM 1367 O O . ARG A 1 168 ? -27.170 6.136 30.407 1.00 83.50 168 ARG A O 1
ATOM 1374 N N . SER A 1 169 ? -25.394 6.571 31.717 1.00 84.81 169 SER A N 1
ATOM 1375 C CA . SER A 1 169 ? -25.035 7.818 31.026 1.00 84.81 169 SER A CA 1
ATOM 1376 C C . SER A 1 169 ? -24.532 7.538 29.606 1.00 84.81 169 SER A C 1
ATOM 1378 O O . SER A 1 169 ? -24.025 6.449 29.327 1.00 84.81 169 SER A O 1
ATOM 1380 N N . LYS A 1 170 ? -24.625 8.532 28.710 1.00 83.94 170 LYS A N 1
ATOM 1381 C CA . LYS A 1 170 ? -24.099 8.421 27.337 1.00 83.94 170 LYS A CA 1
ATOM 1382 C C . LYS A 1 170 ? -22.610 8.061 27.317 1.00 83.94 170 LYS A C 1
ATOM 1384 O O . LYS A 1 170 ? -22.206 7.204 26.544 1.00 83.94 170 LYS A O 1
ATOM 1389 N N . TRP A 1 171 ? -21.816 8.658 28.208 1.00 85.94 171 TRP A N 1
ATOM 1390 C CA . TRP A 1 171 ? -20.394 8.337 28.339 1.00 85.94 171 TRP A CA 1
ATOM 1391 C C . TRP A 1 171 ? -20.163 6.878 28.744 1.00 85.94 171 TRP A C 1
ATOM 1393 O O . TRP A 1 171 ? -19.342 6.195 28.139 1.00 85.94 171 TRP A O 1
ATOM 1403 N N . SER A 1 172 ? -20.909 6.379 29.737 1.00 85.69 172 SER A N 1
ATOM 1404 C CA . SER A 1 172 ? -20.780 4.986 30.172 1.00 85.69 172 SER A CA 1
ATOM 1405 C C . SER A 1 172 ? -21.160 4.014 29.060 1.00 85.69 172 SER A C 1
ATOM 1407 O O . SER A 1 172 ? -20.498 2.997 28.919 1.00 85.69 172 SER A O 1
ATOM 1409 N N . LYS A 1 173 ? -22.172 4.346 28.251 1.00 87.94 173 LYS A N 1
ATOM 1410 C CA . LYS A 1 173 ? -22.570 3.570 27.068 1.00 87.94 173 LYS A CA 1
ATOM 1411 C C . LYS A 1 173 ? -21.483 3.562 25.991 1.00 87.94 173 LYS A C 1
ATOM 1413 O O . LYS A 1 173 ? -21.072 2.498 25.554 1.00 87.94 173 LYS A O 1
ATOM 1418 N N . ALA A 1 174 ? -20.949 4.727 25.624 1.00 85.31 174 ALA A N 1
ATOM 1419 C CA . ALA A 1 174 ? -19.862 4.817 24.646 1.00 85.31 174 ALA A CA 1
ATOM 1420 C C . ALA A 1 174 ? -18.605 4.053 25.105 1.00 85.31 174 ALA A C 1
ATOM 1422 O O . ALA A 1 174 ? -17.941 3.393 24.308 1.00 85.31 174 ALA A O 1
ATOM 1423 N N . LYS A 1 175 ? -18.301 4.106 26.408 1.00 86.62 175 LYS A N 1
ATOM 1424 C CA . LYS A 1 175 ? -17.210 3.342 27.017 1.00 86.62 175 LYS A CA 1
ATOM 1425 C C . LYS A 1 175 ? -17.467 1.831 26.992 1.00 86.62 175 LYS A C 1
ATOM 1427 O O . LYS A 1 175 ? -16.553 1.071 26.708 1.00 86.62 175 LYS A O 1
ATOM 1432 N N . ASP A 1 176 ? -18.685 1.406 27.306 1.00 87.75 176 ASP A N 1
ATOM 1433 C CA . ASP A 1 176 ? -19.099 0.000 27.276 1.00 87.75 176 ASP A CA 1
ATOM 1434 C C . ASP A 1 176 ? -18.968 -0.569 25.859 1.00 87.75 176 ASP A C 1
ATOM 1436 O O . ASP A 1 176 ? -18.305 -1.584 25.659 1.00 87.75 176 ASP A O 1
ATOM 1440 N N . HIS A 1 177 ? -19.474 0.168 24.865 1.00 88.75 177 HIS A N 1
ATOM 1441 C CA . HIS A 1 177 ? -19.340 -0.192 23.459 1.00 88.75 177 HIS A CA 1
ATOM 1442 C C . HIS A 1 177 ? -17.868 -0.375 23.060 1.00 88.75 177 HIS A C 1
ATOM 1444 O O . HIS A 1 177 ? -17.490 -1.442 22.586 1.00 88.75 177 HIS A O 1
ATOM 1450 N N . CYS A 1 178 ? -17.002 0.611 23.319 1.00 83.12 178 CYS A N 1
ATOM 1451 C CA . CYS A 1 178 ? -15.608 0.531 22.875 1.00 83.12 178 CYS A CA 1
ATOM 1452 C C . CYS A 1 178 ? -14.765 -0.526 23.611 1.00 83.12 178 CYS A C 1
ATOM 1454 O O . CYS A 1 178 ? -13.734 -0.947 23.087 1.00 83.12 178 CYS A O 1
ATOM 1456 N N . GLN A 1 179 ? -15.169 -0.944 24.815 1.00 84.94 179 GLN A N 1
ATOM 1457 C CA . GLN A 1 179 ? -14.441 -1.941 25.605 1.00 84.94 179 GLN A CA 1
ATOM 1458 C C . GLN A 1 179 ? -14.931 -3.368 25.365 1.00 84.94 179 GLN A C 1
ATOM 1460 O O . GLN A 1 179 ? -14.109 -4.283 25.344 1.00 84.94 179 GLN A O 1
ATOM 1465 N N . ASN A 1 180 ? -16.237 -3.554 25.180 1.00 89.25 180 ASN A N 1
ATOM 1466 C CA . ASN A 1 180 ? -16.856 -4.878 25.166 1.00 89.25 180 ASN A CA 1
ATOM 1467 C C . ASN A 1 180 ? -17.252 -5.355 23.765 1.00 89.25 180 ASN A C 1
ATOM 1469 O O . ASN A 1 180 ? -17.504 -6.546 23.597 1.00 89.25 180 ASN A O 1
ATOM 1473 N N . PHE A 1 181 ? -17.229 -4.480 22.750 1.00 90.88 181 PHE A N 1
ATOM 1474 C CA . PHE A 1 181 ? -17.622 -4.841 21.386 1.00 90.88 181 PHE A CA 1
ATOM 1475 C C . PHE A 1 181 ? -16.871 -6.060 20.843 1.00 90.88 181 PHE A C 1
ATOM 1477 O O . PHE A 1 181 ? -17.504 -6.963 20.318 1.00 90.88 181 PHE A O 1
ATOM 1484 N N . SER A 1 182 ? -15.546 -6.143 21.012 1.00 88.44 182 SER A N 1
ATOM 1485 C CA . SER A 1 182 ? -14.766 -7.285 20.506 1.00 88.44 182 SER A CA 1
AT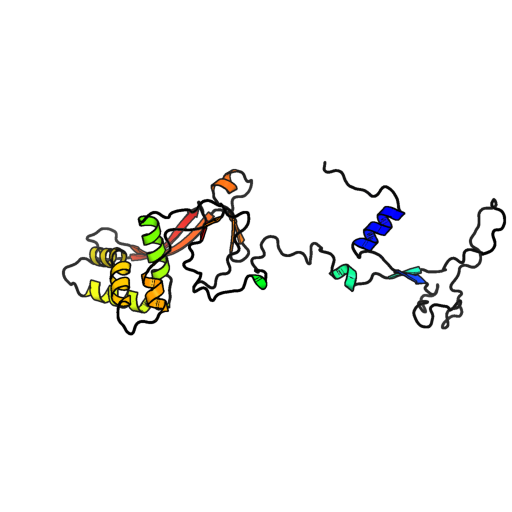OM 1486 C C . SER A 1 182 ? -15.207 -8.625 21.105 1.00 88.44 182 SER A C 1
ATOM 1488 O O . SER A 1 182 ? -15.269 -9.617 20.387 1.00 88.44 182 SER A O 1
ATOM 1490 N N . GLN A 1 183 ? -15.538 -8.654 22.400 1.00 89.44 183 GLN A N 1
ATOM 1491 C CA . GLN A 1 183 ? -15.989 -9.869 23.086 1.00 89.44 183 GLN A CA 1
ATOM 1492 C C . GLN A 1 183 ? -17.439 -10.221 22.723 1.00 89.44 183 GLN A C 1
ATOM 1494 O O . GLN A 1 183 ? -17.772 -11.391 22.523 1.00 89.44 183 GLN A O 1
ATOM 1499 N N . TRP A 1 184 ? -18.302 -9.210 22.617 1.00 92.44 184 TRP A N 1
ATOM 1500 C CA . TRP A 1 184 ? -19.670 -9.382 22.131 1.00 92.44 184 TRP A CA 1
ATOM 1501 C C . TRP A 1 184 ? -19.668 -9.939 20.699 1.00 92.44 184 TRP A C 1
ATOM 1503 O O . TRP A 1 184 ? -20.304 -10.953 20.426 1.00 92.44 184 TRP A O 1
ATOM 1513 N N . PHE A 1 185 ? -18.836 -9.373 19.825 1.00 92.06 185 PHE A N 1
ATOM 1514 C CA . PHE A 1 185 ? -18.678 -9.799 18.437 1.00 92.06 185 PHE A CA 1
ATOM 1515 C C . PHE A 1 185 ? -18.143 -11.235 18.315 1.00 92.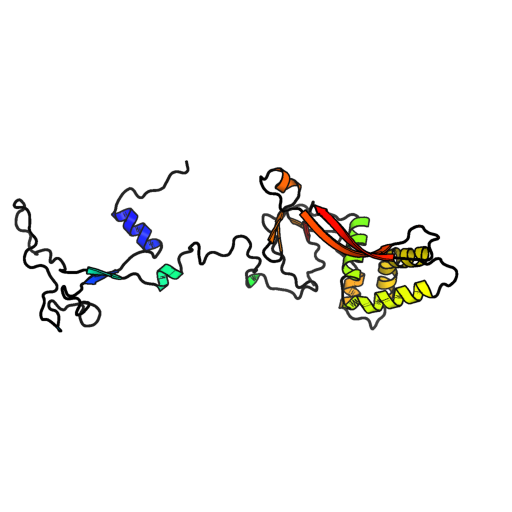06 185 PHE A C 1
ATOM 1517 O O . PHE A 1 185 ? -18.598 -12.000 17.466 1.00 92.06 185 PHE A O 1
ATOM 1524 N N . GLU A 1 186 ? -17.222 -11.641 19.194 1.00 90.31 186 GLU A N 1
ATOM 1525 C CA . GLU A 1 186 ? -16.773 -13.034 19.287 1.00 90.31 186 GLU A CA 1
ATOM 1526 C C . GLU A 1 186 ? -17.917 -13.990 19.633 1.00 90.31 186 GLU A C 1
ATOM 1528 O O . GLU A 1 186 ? -18.013 -15.064 19.042 1.00 90.31 186 GLU A O 1
ATOM 1533 N N . THR A 1 187 ? -18.828 -13.570 20.511 1.00 91.44 187 THR A N 1
ATOM 1534 C CA . THR A 1 187 ? -20.011 -14.359 20.878 1.00 91.44 187 THR A CA 1
ATOM 1535 C C . THR A 1 187 ? -20.983 -14.486 19.704 1.00 91.44 187 THR A C 1
ATOM 1537 O O . THR A 1 187 ? -21.475 -15.583 19.437 1.00 91.44 187 THR A O 1
ATOM 1540 N N . CYS A 1 188 ? -21.212 -13.405 18.952 1.00 88.19 188 CYS A N 1
ATOM 1541 C CA . CYS A 1 188 ? -22.027 -13.434 17.734 1.00 88.19 188 CYS A CA 1
ATOM 1542 C C . CYS A 1 188 ? -21.456 -14.407 16.696 1.00 88.19 188 CYS A C 1
ATOM 1544 O O . CYS A 1 188 ? -22.198 -15.165 16.078 1.00 88.19 188 CYS A O 1
ATOM 1546 N N . ALA A 1 189 ? -20.130 -14.455 16.552 1.00 89.50 189 ALA A N 1
ATOM 1547 C CA . ALA A 1 189 ? -19.463 -15.329 15.593 1.00 89.50 189 ALA A CA 1
ATOM 1548 C C . ALA A 1 189 ? -19.549 -16.837 15.917 1.00 89.50 189 ALA A C 1
ATOM 1550 O O . ALA A 1 189 ? -19.177 -17.654 15.073 1.00 89.50 189 ALA A O 1
ATOM 1551 N N . LEU A 1 190 ? -20.024 -17.226 17.108 1.00 88.81 190 LEU A N 1
ATOM 1552 C CA . LEU A 1 190 ? -20.252 -18.631 17.475 1.00 88.81 190 LEU A CA 1
ATOM 1553 C C . LEU A 1 190 ? -21.567 -19.199 16.921 1.00 88.81 190 LEU A C 1
ATOM 1555 O O . LEU A 1 190 ? -21.783 -20.407 17.005 1.00 88.81 190 LEU A O 1
ATOM 1559 N N . GLN A 1 191 ? -22.444 -18.358 16.370 1.00 86.44 191 GLN A N 1
ATOM 1560 C CA . GLN A 1 191 ? -23.694 -18.807 15.760 1.00 86.44 191 GLN A CA 1
ATOM 1561 C C . GLN A 1 191 ? -23.423 -19.634 14.488 1.00 86.44 191 GLN A C 1
ATOM 1563 O O . GLN A 1 191 ? -22.471 -19.373 13.745 1.00 86.44 191 GLN A O 1
ATOM 1568 N N . GLU A 1 192 ? -24.247 -20.661 14.241 1.00 74.62 192 GLU A N 1
ATOM 1569 C CA . GLU A 1 192 ? -24.001 -21.630 13.160 1.00 74.62 192 GLU A CA 1
ATOM 1570 C C . GLU A 1 192 ? -24.023 -20.974 11.768 1.00 74.62 192 GLU A C 1
ATOM 1572 O O . GLU A 1 192 ? -23.123 -21.236 10.965 1.00 74.62 192 GLU A O 1
ATOM 1577 N N . ASP A 1 193 ? -24.952 -20.040 11.535 1.00 86.31 193 ASP A N 1
ATOM 1578 C CA . ASP A 1 193 ? -25.231 -19.414 10.230 1.00 86.31 193 ASP A CA 1
ATOM 1579 C C . ASP A 1 193 ? -24.420 -18.131 9.944 1.00 86.31 193 ASP A C 1
ATOM 1581 O O . ASP A 1 193 ? -24.851 -17.217 9.245 1.00 86.31 193 ASP A O 1
ATOM 1585 N N . VAL A 1 194 ? -23.226 -18.019 10.531 1.00 88.12 194 VAL A N 1
ATOM 1586 C CA . VAL A 1 194 ? -22.368 -16.838 10.367 1.00 88.12 194 VAL A CA 1
ATOM 1587 C C . VAL A 1 194 ? -21.323 -17.067 9.266 1.00 88.12 194 VAL A C 1
ATOM 1589 O O . VAL A 1 194 ? -20.647 -18.106 9.294 1.00 88.12 194 VAL A O 1
ATOM 1592 N N . PRO A 1 195 ? -21.115 -16.100 8.342 1.00 88.81 195 PRO A N 1
ATOM 1593 C CA . PRO A 1 195 ? -20.108 -16.211 7.291 1.00 88.81 195 PRO A CA 1
ATOM 1594 C C . PRO A 1 195 ? -18.705 -16.486 7.841 1.00 88.81 195 PRO A C 1
ATOM 1596 O O . PRO A 1 195 ? -18.286 -15.912 8.850 1.00 88.81 195 PRO A O 1
ATOM 1599 N N . ASP A 1 196 ? -17.927 -17.301 7.126 1.00 85.25 196 ASP A N 1
ATOM 1600 C CA . ASP A 1 196 ? -16.558 -17.655 7.526 1.00 85.25 196 ASP A CA 1
ATOM 1601 C C . ASP A 1 196 ? -15.665 -16.431 7.739 1.00 85.25 196 ASP A C 1
ATOM 1603 O O . ASP A 1 196 ? -14.805 -16.427 8.618 1.00 85.25 196 ASP A O 1
ATOM 1607 N N . LEU A 1 197 ? -15.885 -15.368 6.966 1.00 85.00 197 LEU A N 1
ATOM 1608 C CA . LEU A 1 197 ? -15.190 -14.097 7.127 1.00 85.00 197 LEU A CA 1
ATOM 1609 C C . LEU A 1 197 ? -15.366 -13.519 8.542 1.00 85.00 197 LEU A C 1
ATOM 1611 O O . LEU A 1 197 ? -14.386 -13.166 9.197 1.00 85.00 197 LEU A O 1
ATOM 1615 N N . ILE A 1 198 ? -16.599 -13.492 9.044 1.00 88.50 198 ILE A N 1
ATOM 1616 C CA . ILE A 1 198 ? -16.943 -12.973 10.373 1.00 88.50 198 ILE A CA 1
ATOM 1617 C C . ILE A 1 198 ? -16.313 -13.850 11.464 1.00 88.50 198 ILE A C 1
ATOM 1619 O O . ILE A 1 198 ? -15.684 -13.331 12.388 1.00 88.50 198 ILE A O 1
ATOM 1623 N N . LYS A 1 199 ? -16.360 -15.180 11.297 1.00 88.25 199 LYS A N 1
ATOM 1624 C CA . LYS A 1 199 ? -15.687 -16.150 12.186 1.00 88.25 199 LYS A CA 1
ATOM 1625 C C . LYS A 1 199 ? -14.169 -15.969 12.231 1.00 88.25 199 LYS A C 1
ATOM 1627 O O . LYS A 1 199 ? -13.535 -16.286 13.237 1.00 88.25 199 LYS A O 1
ATOM 1632 N N . LYS A 1 200 ? -13.555 -15.496 11.146 1.00 84.50 200 LYS A N 1
ATOM 1633 C CA . LYS A 1 200 ? -12.115 -15.206 11.100 1.00 84.50 200 LYS A CA 1
ATOM 1634 C C . LYS A 1 200 ? -11.793 -13.852 11.732 1.00 84.50 200 LYS A C 1
ATOM 1636 O O . LYS A 1 200 ? -10.830 -13.761 12.491 1.00 84.50 200 LYS A O 1
ATOM 1641 N N . LEU A 1 201 ? -12.604 -12.826 11.467 1.00 87.50 201 LEU A N 1
ATOM 1642 C CA . LEU A 1 201 ? -12.443 -11.486 12.041 1.00 87.50 201 LEU A CA 1
ATOM 1643 C C . LEU A 1 201 ? -12.632 -11.475 13.564 1.00 87.50 201 LEU A C 1
ATOM 1645 O O . LEU A 1 201 ? -11.947 -10.722 14.262 1.00 87.50 201 LEU A O 1
ATOM 1649 N N . SER A 1 202 ? -13.501 -12.334 14.098 1.00 89.25 202 SER A N 1
ATOM 1650 C CA . SER A 1 202 ? -13.753 -12.419 15.539 1.00 89.25 202 SER A CA 1
ATOM 1651 C C . SER A 1 202 ? -12.552 -12.912 16.345 1.00 89.25 202 SER A C 1
ATOM 1653 O O . SER A 1 202 ? -12.322 -12.426 17.447 1.00 89.25 202 SER A O 1
ATOM 1655 N N . ARG A 1 203 ? -11.725 -13.798 15.776 1.00 86.25 203 ARG A N 1
ATOM 1656 C CA . ARG A 1 203 ? -10.533 -14.361 16.441 1.00 86.25 203 ARG A CA 1
ATOM 1657 C C . ARG A 1 203 ? -9.422 -13.335 16.677 1.00 86.25 203 ARG A C 1
ATOM 1659 O O . ARG A 1 203 ? -8.556 -13.551 17.522 1.00 86.25 203 ARG A O 1
ATOM 1666 N N . GLY A 1 204 ? -9.439 -12.232 15.930 1.00 83.44 204 GLY A N 1
ATOM 1667 C CA . GLY A 1 204 ? -8.474 -11.149 16.071 1.00 83.44 204 GLY A CA 1
ATOM 1668 C C . GLY A 1 204 ? -7.043 -11.510 15.639 1.00 83.44 204 GLY A C 1
ATOM 1669 O O . GLY A 1 204 ? -6.772 -12.628 15.204 1.00 83.44 204 GLY A O 1
ATOM 1670 N N . PRO A 1 205 ? -6.114 -10.536 15.695 1.00 81.62 205 PRO A N 1
ATOM 1671 C CA . PRO A 1 205 ? -4.760 -10.640 15.159 1.00 81.62 205 PRO A CA 1
ATOM 1672 C C . PRO A 1 205 ? -3.883 -11.678 15.867 1.00 81.62 205 PRO A C 1
ATOM 1674 O O . PRO A 1 205 ? -3.987 -11.918 17.064 1.00 81.62 205 PRO A O 1
ATOM 1677 N N . ASN A 1 206 ? -2.934 -12.242 15.118 1.00 81.44 206 ASN A N 1
ATOM 1678 C CA . ASN A 1 206 ? -1.968 -13.203 15.620 1.00 81.44 206 ASN A CA 1
ATOM 1679 C C . ASN A 1 206 ? -0.988 -12.472 16.544 1.00 81.44 206 ASN A C 1
ATOM 1681 O O . ASN A 1 206 ? -0.436 -11.430 16.177 1.00 81.44 206 ASN A O 1
ATOM 1685 N N . PHE A 1 207 ? -0.761 -13.041 17.727 1.00 81.25 207 PHE A N 1
ATOM 1686 C CA . PHE A 1 207 ? 0.161 -12.516 18.730 1.00 81.25 207 PHE A CA 1
ATOM 1687 C C . PHE A 1 207 ? 1.626 -12.560 18.286 1.00 81.25 207 PHE A C 1
ATOM 1689 O O . PHE A 1 207 ? 2.433 -11.782 18.791 1.00 81.25 207 PHE A O 1
ATOM 1696 N N . VAL A 1 208 ? 1.968 -13.410 17.314 1.00 80.38 208 VAL A N 1
ATOM 1697 C CA . VAL A 1 208 ? 3.287 -13.449 16.678 1.00 80.38 208 VAL A CA 1
ATOM 1698 C C . VAL A 1 208 ? 3.261 -12.653 15.378 1.00 80.38 208 VAL A C 1
ATOM 1700 O O . VAL A 1 208 ? 2.550 -12.978 14.424 1.00 80.38 208 VAL A O 1
ATOM 1703 N N . THR A 1 209 ? 4.096 -11.622 15.309 1.00 72.38 209 THR A N 1
ATOM 1704 C CA . THR A 1 209 ? 4.201 -10.741 14.144 1.00 72.38 209 THR A CA 1
ATOM 1705 C C . THR A 1 209 ? 5.639 -10.627 13.652 1.00 72.38 209 THR A C 1
ATOM 1707 O O . THR A 1 209 ? 6.610 -10.665 14.415 1.00 72.38 209 THR A O 1
ATOM 1710 N N . LYS A 1 210 ? 5.793 -10.458 12.338 1.00 75.38 210 LYS A N 1
ATOM 1711 C CA . LYS A 1 210 ? 7.081 -10.149 11.714 1.00 75.38 210 LYS A CA 1
ATOM 1712 C C . LYS A 1 210 ? 7.379 -8.664 11.847 1.00 75.38 210 LYS A C 1
ATOM 1714 O O . LYS A 1 210 ? 6.474 -7.831 11.808 1.00 75.38 210 LYS A O 1
ATOM 1719 N N . ARG A 1 211 ? 8.668 -8.336 11.931 1.00 75.50 211 ARG A N 1
ATOM 1720 C CA . ARG A 1 211 ? 9.153 -6.958 12.019 1.00 75.50 211 ARG A CA 1
ATOM 1721 C C . ARG A 1 211 ? 9.941 -6.533 10.799 1.00 75.50 211 ARG A C 1
ATOM 1723 O O . ARG A 1 211 ? 10.868 -7.223 10.368 1.00 75.50 211 ARG A O 1
ATOM 1730 N N . TYR A 1 212 ? 9.666 -5.315 10.347 1.00 75.12 212 TYR A N 1
ATOM 1731 C CA . TYR A 1 212 ? 10.386 -4.692 9.241 1.00 75.12 212 TYR A CA 1
ATOM 1732 C C . TYR A 1 212 ? 10.886 -3.295 9.602 1.00 75.12 212 TYR A C 1
ATOM 1734 O O . TYR A 1 212 ? 10.318 -2.585 10.428 1.00 75.12 212 TYR A O 1
ATOM 1742 N N . SER A 1 213 ? 11.992 -2.896 8.969 1.00 72.62 213 SER A N 1
ATOM 1743 C CA . SER A 1 213 ? 12.626 -1.590 9.205 1.00 72.62 213 SER A CA 1
ATOM 1744 C C . SER A 1 213 ? 12.254 -0.523 8.172 1.00 72.62 213 SER A C 1
ATOM 1746 O O . SER A 1 213 ? 12.567 0.656 8.364 1.00 72.62 213 SER A O 1
ATOM 1748 N N . ARG A 1 214 ? 11.645 -0.930 7.054 1.00 75.94 214 ARG A N 1
ATOM 1749 C CA . ARG A 1 214 ? 11.211 -0.057 5.962 1.00 75.94 214 ARG A CA 1
ATOM 1750 C C . ARG A 1 214 ? 10.004 -0.664 5.270 1.00 75.94 214 ARG A C 1
ATOM 1752 O O . ARG A 1 214 ? 9.944 -1.884 5.125 1.00 75.94 214 ARG A O 1
ATOM 1759 N N . TYR A 1 215 ? 9.146 0.207 4.771 1.00 75.06 215 TYR A N 1
ATOM 1760 C CA . TYR A 1 215 ? 7.981 -0.156 3.980 1.00 75.06 215 TYR A CA 1
ATOM 1761 C C . TYR A 1 215 ? 7.822 0.797 2.803 1.00 75.06 215 TYR A C 1
ATOM 1763 O O . TYR A 1 215 ? 8.196 1.972 2.895 1.00 75.06 215 TYR A O 1
ATOM 1771 N N . LEU A 1 216 ? 7.271 0.271 1.716 1.00 78.06 216 LEU A N 1
ATOM 1772 C CA . LEU A 1 216 ? 6.671 1.043 0.637 1.00 78.06 216 LEU A CA 1
ATOM 1773 C C . LEU A 1 216 ? 5.157 0.860 0.699 1.00 78.06 216 LEU A C 1
ATOM 1775 O O . LEU A 1 216 ? 4.683 -0.277 0.742 1.00 78.06 216 LEU A O 1
ATOM 1779 N N . ILE A 1 217 ? 4.434 1.974 0.758 1.00 73.38 217 ILE A N 1
ATOM 1780 C CA . ILE A 1 217 ? 2.970 2.013 0.763 1.00 73.38 217 ILE A CA 1
ATOM 1781 C C . ILE A 1 217 ? 2.548 3.187 -0.121 1.00 73.38 217 ILE A C 1
ATOM 1783 O O . ILE A 1 217 ? 2.989 4.313 0.124 1.00 73.38 217 ILE A O 1
ATOM 1787 N N . ASN A 1 218 ? 1.717 2.930 -1.130 1.00 69.94 218 ASN A N 1
ATOM 1788 C CA . ASN A 1 218 ? 1.177 3.920 -2.070 1.00 69.94 218 ASN A CA 1
ATOM 1789 C C . ASN A 1 218 ? 2.269 4.784 -2.733 1.00 69.94 218 ASN A C 1
ATOM 1791 O O . ASN A 1 218 ? 2.167 6.008 -2.783 1.00 69.94 218 ASN A O 1
ATOM 1795 N N . GLY A 1 219 ? 3.379 4.174 -3.149 1.00 71.88 219 GLY A N 1
ATOM 1796 C CA . GLY A 1 219 ? 4.518 4.884 -3.744 1.00 71.88 219 GLY A CA 1
ATOM 1797 C C . GLY A 1 219 ? 5.343 5.749 -2.772 1.00 71.88 219 GLY A C 1
ATOM 1798 O O . GLY A 1 219 ? 6.276 6.447 -3.186 1.00 71.88 219 GLY A O 1
ATOM 1799 N N . TYR A 1 220 ? 5.071 5.692 -1.464 1.00 75.88 220 TYR A N 1
ATOM 1800 C CA . TYR A 1 220 ? 5.852 6.381 -0.434 1.00 75.88 220 TYR A CA 1
ATOM 1801 C C . TYR A 1 220 ? 6.715 5.408 0.357 1.00 75.88 220 TYR A C 1
ATOM 1803 O O . TYR A 1 220 ? 6.281 4.341 0.787 1.00 75.88 220 TYR A O 1
ATOM 1811 N N . ARG A 1 221 ? 7.977 5.797 0.571 1.00 81.06 221 ARG A N 1
ATOM 1812 C CA . ARG A 1 221 ? 8.936 5.019 1.354 1.00 81.06 221 ARG A CA 1
ATOM 1813 C C . ARG A 1 221 ? 9.018 5.550 2.767 1.00 81.06 221 ARG A C 1
ATOM 1815 O O . ARG A 1 221 ? 9.561 6.631 2.998 1.00 81.06 221 ARG A O 1
ATOM 1822 N N . PHE A 1 222 ? 8.634 4.700 3.696 1.00 81.38 222 PHE A N 1
ATOM 1823 C CA . PHE A 1 222 ? 8.665 5.007 5.105 1.00 81.38 222 PHE A CA 1
ATOM 1824 C C . PHE A 1 222 ? 9.756 4.231 5.838 1.00 81.38 222 PHE A C 1
ATOM 1826 O O . PHE A 1 222 ? 10.237 3.163 5.420 1.00 81.38 222 PHE A O 1
ATOM 1833 N N . HIS A 1 223 ? 10.161 4.785 6.970 1.00 80.19 223 HIS A N 1
ATOM 1834 C CA . HIS A 1 223 ? 11.230 4.267 7.807 1.00 80.19 223 HIS A CA 1
ATOM 1835 C C . HIS A 1 223 ? 10.788 4.213 9.262 1.00 80.19 223 HIS A C 1
ATOM 1837 O O . HIS A 1 223 ? 9.950 4.993 9.698 1.00 80.19 223 HIS A O 1
ATOM 1843 N N . ILE A 1 224 ? 11.365 3.281 10.019 1.00 81.19 224 ILE A N 1
ATOM 1844 C CA . ILE A 1 224 ? 11.206 3.297 11.471 1.00 81.19 224 ILE A CA 1
ATOM 1845 C C . ILE A 1 224 ? 12.019 4.445 12.079 1.00 81.19 224 ILE A C 1
ATOM 1847 O O . ILE A 1 224 ? 13.134 4.736 11.628 1.00 81.19 224 ILE A O 1
ATOM 1851 N N . ARG A 1 225 ? 11.506 5.043 13.155 1.00 81.06 225 ARG A N 1
ATOM 1852 C CA . ARG A 1 225 ? 12.104 6.177 13.879 1.00 81.06 225 ARG A CA 1
ATOM 1853 C C . ARG A 1 225 ? 13.592 5.981 14.177 1.00 81.06 225 ARG A C 1
ATOM 1855 O O . ARG A 1 225 ? 14.387 6.891 13.968 1.00 81.06 225 ARG A O 1
ATOM 1862 N N . GLN A 1 226 ? 13.984 4.791 14.639 1.00 78.75 226 GLN A N 1
ATOM 1863 C CA . GLN A 1 226 ? 15.378 4.495 14.994 1.00 78.75 226 GLN A CA 1
ATOM 1864 C C . GLN A 1 226 ? 16.328 4.603 13.789 1.00 78.75 226 GLN A C 1
ATOM 1866 O O . GLN A 1 226 ? 17.475 5.024 13.928 1.00 78.75 226 GLN A O 1
ATOM 1871 N N . ARG A 1 227 ? 15.850 4.238 12.595 1.00 75.56 227 ARG A N 1
ATOM 1872 C CA . ARG A 1 227 ? 16.621 4.321 11.350 1.00 75.56 227 ARG A CA 1
ATOM 1873 C C . ARG A 1 227 ? 16.687 5.754 10.828 1.00 75.56 227 ARG A C 1
ATOM 1875 O O . ARG A 1 227 ? 17.728 6.161 10.315 1.00 75.56 227 ARG A O 1
ATOM 1882 N N . ASP A 1 228 ? 15.595 6.494 10.971 1.00 81.06 228 ASP A N 1
ATOM 1883 C CA . ASP A 1 228 ? 15.493 7.893 10.555 1.00 81.06 228 ASP A CA 1
ATOM 1884 C C . ASP A 1 228 ? 16.334 8.846 11.390 1.00 81.06 228 ASP A C 1
ATOM 1886 O O . ASP A 1 228 ? 16.858 9.814 10.850 1.00 81.06 228 ASP A O 1
ATOM 1890 N N . ALA A 1 229 ? 16.541 8.547 12.673 1.00 81.25 229 ALA A N 1
ATOM 1891 C CA . ALA A 1 229 ? 17.364 9.370 13.558 1.00 81.25 229 ALA A CA 1
ATOM 1892 C C . ALA A 1 229 ? 18.800 9.583 13.038 1.00 81.25 229 ALA A C 1
ATOM 1894 O O . ALA A 1 229 ? 19.443 10.565 13.387 1.00 81.25 229 ALA A O 1
ATOM 1895 N N . ARG A 1 230 ? 19.303 8.675 12.190 1.00 78.12 230 ARG A N 1
ATOM 1896 C CA . ARG A 1 230 ? 20.650 8.744 11.598 1.00 78.12 230 ARG A C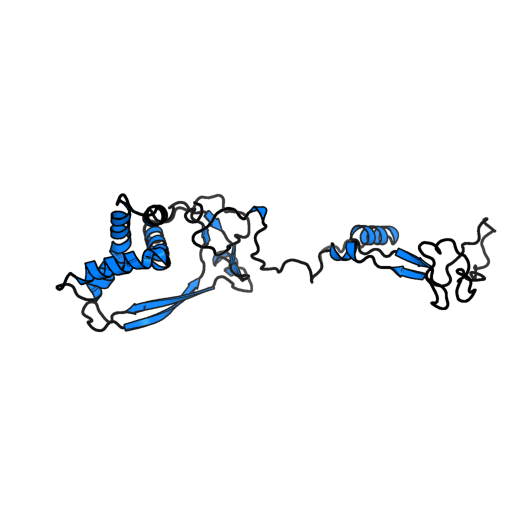A 1
ATOM 1897 C C . ARG A 1 230 ? 20.673 9.396 10.209 1.00 78.12 230 ARG A C 1
ATOM 1899 O O . ARG A 1 230 ? 21.699 9.342 9.533 1.00 78.12 230 ARG A O 1
ATOM 1906 N N . ARG A 1 231 ? 19.549 9.932 9.723 1.00 78.56 231 ARG A N 1
ATOM 1907 C CA . ARG A 1 231 ? 19.397 10.448 8.353 1.00 78.56 231 ARG A CA 1
ATOM 1908 C C . ARG A 1 231 ? 19.150 11.949 8.334 1.00 78.56 231 ARG A C 1
ATOM 1910 O O . ARG A 1 231 ? 18.574 12.512 9.252 1.00 78.56 231 ARG A O 1
ATOM 1917 N N . LYS A 1 232 ? 19.551 12.575 7.222 1.00 80.62 232 LYS A N 1
ATOM 1918 C CA . LYS A 1 232 ? 19.294 13.998 6.950 1.00 80.62 232 LYS A CA 1
ATOM 1919 C C . LYS A 1 232 ? 17.808 14.303 6.725 1.00 80.62 232 LYS A C 1
ATOM 1921 O O . LYS A 1 232 ? 17.386 15.424 6.963 1.00 80.62 232 LYS A O 1
ATOM 1926 N N . THR A 1 233 ? 17.030 13.326 6.256 1.00 77.94 233 THR A N 1
ATOM 1927 C CA . THR A 1 233 ? 15.587 13.455 6.019 1.00 77.94 233 THR A CA 1
ATOM 1928 C C . THR A 1 233 ? 14.823 12.424 6.844 1.00 77.94 233 THR A C 1
ATOM 1930 O O . THR A 1 233 ? 15.257 11.274 6.957 1.00 77.94 233 THR A O 1
ATOM 1933 N N . GLN A 1 234 ? 13.697 12.845 7.425 1.00 79.19 234 GLN A N 1
ATOM 1934 C CA . GLN A 1 234 ? 12.817 12.006 8.240 1.00 79.19 234 GLN A CA 1
ATOM 1935 C C . GLN A 1 234 ? 11.572 11.629 7.434 1.00 79.19 234 GLN A C 1
ATOM 1937 O O . GLN A 1 234 ? 10.848 12.507 6.980 1.00 79.19 234 GLN A O 1
ATOM 1942 N N . ASN A 1 235 ? 11.314 10.330 7.303 1.00 82.19 235 ASN A N 1
ATOM 1943 C CA . ASN A 1 235 ? 10.166 9.740 6.610 1.00 82.19 235 ASN A CA 1
ATOM 1944 C C . ASN A 1 235 ? 9.440 8.722 7.519 1.00 82.19 235 ASN A C 1
ATOM 1946 O O . ASN A 1 235 ? 9.005 7.658 7.075 1.00 82.19 235 ASN A O 1
ATOM 1950 N N . SER A 1 236 ? 9.374 9.018 8.817 1.00 84.00 236 SER A N 1
ATOM 1951 C CA . SER A 1 236 ? 8.745 8.182 9.851 1.00 84.00 236 SER A CA 1
ATOM 1952 C C . SER A 1 236 ? 7.490 8.821 10.439 1.00 84.00 236 SER A C 1
ATOM 1954 O O . SER A 1 236 ? 6.851 8.207 11.287 1.00 84.00 236 SER A O 1
ATOM 1956 N N . GLY A 1 237 ? 7.143 10.043 10.029 1.00 84.25 237 GLY A N 1
ATOM 1957 C CA . GLY A 1 237 ? 5.921 10.717 10.461 1.00 84.25 237 GLY A CA 1
ATOM 1958 C C . GLY A 1 237 ? 4.683 10.115 9.800 1.00 84.25 237 GLY A C 1
ATOM 1959 O O . GLY A 1 237 ? 4.714 9.785 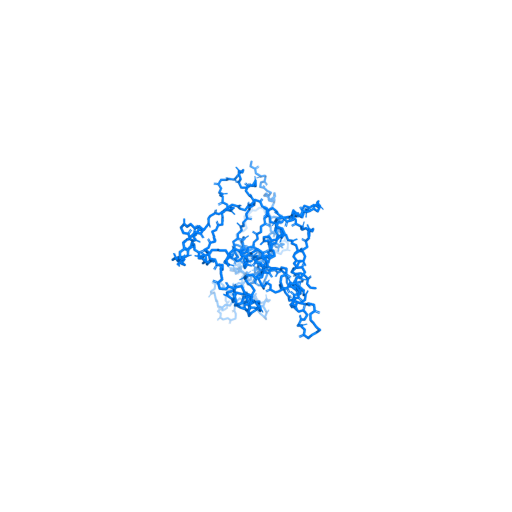8.616 1.00 84.25 237 GLY A O 1
ATOM 1960 N N . VAL A 1 238 ? 3.609 9.986 10.573 1.00 84.19 238 VAL A N 1
ATOM 1961 C CA . VAL A 1 238 ? 2.276 9.595 10.098 1.00 84.19 238 VAL A CA 1
ATOM 1962 C C . VAL A 1 238 ? 1.230 10.530 10.675 1.00 84.19 238 VAL A C 1
ATOM 1964 O O . VAL A 1 238 ? 1.395 11.040 11.785 1.00 84.19 238 VAL A O 1
ATOM 1967 N N . THR A 1 239 ? 0.146 10.703 9.931 1.00 84.62 239 THR A N 1
ATOM 1968 C CA . THR A 1 239 ? -1.015 11.477 10.356 1.00 84.62 239 THR A CA 1
ATOM 1969 C C . THR A 1 239 ? -2.259 10.629 10.151 1.00 84.62 239 THR A C 1
ATOM 1971 O O . THR A 1 239 ? -2.409 10.006 9.101 1.00 84.62 239 THR A O 1
ATOM 1974 N N . VAL A 1 240 ? -3.137 10.600 11.149 1.00 84.19 240 VAL A N 1
ATOM 1975 C CA . VAL A 1 240 ? -4.439 9.929 11.085 1.00 84.19 240 VAL A CA 1
ATOM 1976 C C . VAL A 1 240 ? -5.506 10.945 11.450 1.00 84.19 240 VAL A C 1
ATOM 1978 O O . VAL A 1 240 ? -5.388 11.623 12.468 1.00 84.19 240 VAL A O 1
ATOM 1981 N N . VAL A 1 241 ? -6.543 11.049 10.625 1.00 85.12 241 VAL A N 1
ATOM 1982 C CA . VAL A 1 241 ? -7.747 11.817 10.945 1.00 85.12 241 VAL A CA 1
ATOM 1983 C C . VAL A 1 241 ? -8.790 10.818 11.426 1.00 85.12 241 VAL A C 1
ATOM 1985 O O . VAL A 1 241 ? -9.167 9.925 10.673 1.00 85.12 241 VAL A O 1
ATOM 1988 N N . ALA A 1 242 ? -9.211 10.934 12.683 1.00 83.00 242 ALA A N 1
ATOM 1989 C CA . ALA A 1 242 ? -10.211 10.059 13.281 1.00 83.00 242 ALA A CA 1
ATOM 1990 C C . ALA A 1 242 ? -11.480 10.851 13.602 1.00 83.00 242 ALA A C 1
ATOM 1992 O O . ALA A 1 242 ? -11.412 11.921 14.211 1.00 83.00 242 ALA A O 1
ATOM 1993 N N . SER A 1 243 ? -12.627 10.305 13.206 1.00 83.38 243 SER A N 1
ATOM 1994 C CA . SER A 1 243 ? -13.937 10.826 13.596 1.00 83.38 243 SER A CA 1
ATOM 1995 C C . SER A 1 243 ? -14.242 10.327 15.005 1.00 83.38 243 SER A C 1
ATOM 1997 O O . SER A 1 243 ? -14.454 9.132 15.196 1.00 83.38 243 SER A O 1
ATOM 1999 N N . THR A 1 244 ? -14.233 11.216 15.999 1.00 80.94 244 THR A N 1
ATOM 2000 C CA . THR A 1 244 ? -14.401 10.832 17.407 1.00 80.94 244 THR A CA 1
ATOM 2001 C C . THR A 1 244 ? -15.522 11.632 18.053 1.00 80.94 244 THR A C 1
ATOM 2003 O O . THR A 1 244 ? -15.571 12.859 17.956 1.00 80.94 244 THR A O 1
ATOM 2006 N N . THR A 1 245 ? -16.397 10.949 18.790 1.00 82.88 245 THR A N 1
ATOM 2007 C CA . THR A 1 245 ? -17.327 11.583 19.729 1.00 82.88 245 THR A CA 1
ATOM 2008 C C . THR A 1 245 ? -16.636 11.801 21.071 1.00 82.88 245 THR A C 1
ATOM 2010 O O . THR A 1 245 ? -16.258 10.843 21.747 1.00 82.88 245 THR A O 1
ATOM 2013 N N . SER A 1 246 ? -16.471 13.058 21.468 1.00 81.69 246 SER A N 1
ATOM 2014 C CA . SER A 1 246 ? -15.851 13.447 22.735 1.00 81.69 246 SER A CA 1
ATOM 2015 C C . SER A 1 246 ? -16.885 13.939 23.748 1.00 81.69 246 SER A C 1
ATOM 2017 O O . SER A 1 246 ? -17.968 14.403 23.388 1.00 81.69 246 SER A O 1
ATOM 2019 N N . PHE A 1 247 ? -16.535 13.812 25.026 1.00 85.25 247 PHE A N 1
ATOM 2020 C CA . PHE A 1 247 ? -17.337 14.243 26.168 1.00 85.25 247 PHE A CA 1
ATOM 2021 C C . PHE A 1 247 ? -16.467 15.138 27.049 1.00 85.25 247 PHE A C 1
ATOM 2023 O O . PHE A 1 247 ? -15.319 14.781 27.326 1.00 85.25 247 PHE A O 1
ATOM 2030 N N . ALA A 1 248 ? -17.001 16.258 27.533 1.00 82.88 248 ALA A N 1
ATOM 2031 C CA . ALA A 1 248 ? -16.271 17.144 28.442 1.00 82.88 248 ALA A CA 1
ATOM 2032 C C . ALA A 1 248 ? -16.069 16.510 29.832 1.00 82.88 248 ALA A C 1
ATOM 2034 O O . ALA A 1 248 ? -15.127 16.840 30.548 1.00 82.88 248 ALA A O 1
ATOM 2035 N N . SER A 1 249 ? -16.954 15.589 30.229 1.00 85.19 249 SER A N 1
ATOM 2036 C CA . SER A 1 249 ? -16.843 14.807 31.465 1.00 85.19 249 SER A CA 1
ATOM 2037 C C . SER A 1 249 ? -17.692 13.531 31.409 1.00 85.19 249 SER A C 1
ATOM 2039 O O . SER A 1 249 ? -18.547 13.376 30.540 1.00 85.19 249 SER A O 1
ATOM 2041 N N . SER A 1 250 ? -17.533 12.632 32.386 1.00 79.31 250 SER A N 1
ATOM 2042 C CA . SER A 1 250 ? -18.357 11.414 32.510 1.00 79.31 250 SER A CA 1
ATOM 2043 C C . SER A 1 250 ? -19.852 11.678 32.766 1.00 79.31 250 SER A C 1
ATOM 2045 O O . SER A 1 250 ? -20.681 10.786 32.564 1.00 79.31 250 SER A O 1
ATOM 2047 N N . LYS A 1 251 ? -20.202 12.892 33.214 1.00 81.56 251 LYS A N 1
ATOM 2048 C CA . LYS A 1 251 ? -21.582 13.350 33.455 1.00 81.56 251 LYS A CA 1
ATOM 2049 C C . LYS A 1 251 ? -22.157 14.156 32.286 1.00 81.56 251 LYS A C 1
ATOM 2051 O O . LYS A 1 251 ? -23.314 14.569 32.352 1.00 81.56 251 LYS A O 1
ATOM 2056 N N . ASP A 1 252 ? -21.360 14.398 31.251 1.00 79.31 252 ASP A N 1
ATOM 2057 C CA . ASP A 1 252 ? -21.751 15.216 30.113 1.00 79.31 252 ASP A CA 1
ATOM 2058 C C . ASP A 1 252 ? -22.878 14.553 29.305 1.00 79.31 252 ASP A C 1
ATOM 2060 O O . ASP A 1 252 ? -22.863 13.349 29.026 1.00 79.31 252 ASP A O 1
ATOM 2064 N N . LYS A 1 253 ? -23.882 15.355 28.949 1.00 79.62 253 LYS A N 1
ATOM 2065 C CA . LYS A 1 253 ? -25.041 14.937 28.148 1.00 79.62 253 LYS A CA 1
ATOM 2066 C C . LYS A 1 253 ? -24.898 15.332 26.673 1.00 79.62 253 LYS A C 1
ATOM 2068 O O . LYS A 1 253 ? -25.630 14.784 25.838 1.00 79.62 253 LYS A O 1
ATOM 2073 N N . ASN A 1 254 ? -23.954 16.222 26.364 1.00 80.94 254 ASN A N 1
ATOM 2074 C CA . ASN A 1 254 ? -23.766 16.861 25.067 1.00 80.94 254 ASN A CA 1
ATOM 2075 C C . ASN A 1 254 ? -22.435 16.413 24.453 1.00 80.94 254 ASN A C 1
ATOM 2077 O O . ASN A 1 254 ? -21.437 17.122 24.495 1.00 80.94 254 ASN A O 1
ATOM 2081 N N . SER A 1 255 ? -22.427 15.213 23.871 1.00 83.00 255 SER A N 1
ATOM 2082 C CA . SER A 1 255 ? -21.273 14.722 23.118 1.00 83.00 255 SER A CA 1
ATOM 2083 C C . SER A 1 255 ? -21.035 15.561 21.864 1.00 83.00 255 SER A C 1
ATOM 2085 O O . SER A 1 255 ? -21.983 15.854 21.134 1.00 83.00 255 SER A O 1
ATOM 2087 N N . ILE A 1 256 ? -19.772 15.861 21.569 1.00 84.00 256 ILE A N 1
ATOM 2088 C CA . ILE A 1 256 ? -19.365 16.565 20.350 1.00 84.00 256 ILE A CA 1
ATOM 2089 C C . ILE A 1 256 ? -18.653 15.574 19.435 1.00 84.00 256 ILE A C 1
ATOM 2091 O O . ILE A 1 256 ? -17.612 15.025 19.805 1.00 84.00 256 ILE A O 1
ATOM 2095 N N . ALA A 1 257 ? -19.206 15.354 18.244 1.00 85.75 257 ALA A N 1
ATOM 2096 C CA . ALA A 1 257 ? -18.532 14.629 17.175 1.00 85.75 257 ALA A CA 1
ATOM 2097 C C . ALA A 1 257 ? -17.592 15.587 16.435 1.00 85.75 257 ALA A C 1
ATOM 2099 O O . ALA A 1 257 ? -18.029 16.624 15.938 1.00 85.75 257 ALA A O 1
ATOM 2100 N N . ALA A 1 258 ? -16.305 15.256 16.380 1.00 88.06 258 ALA A N 1
ATOM 2101 C CA . ALA A 1 258 ? -15.310 16.053 15.678 1.00 88.06 258 ALA A CA 1
ATOM 2102 C C . ALA A 1 258 ? -14.261 15.164 15.008 1.00 88.06 258 ALA A C 1
ATOM 2104 O O . ALA A 1 258 ? -13.907 14.096 15.512 1.00 88.06 258 ALA A O 1
ATOM 2105 N N . ASN A 1 259 ? -13.726 15.652 13.891 1.00 88.50 259 ASN A N 1
ATOM 2106 C CA . ASN A 1 259 ? -12.566 15.053 13.246 1.00 88.50 259 ASN A CA 1
ATOM 2107 C C . ASN A 1 259 ? -11.305 15.541 13.954 1.00 88.50 259 ASN A C 1
ATOM 2109 O O . ASN A 1 259 ? -10.977 16.727 13.912 1.00 88.50 259 ASN A O 1
ATOM 2113 N N . LEU A 1 260 ? -10.607 14.624 14.615 1.00 86.25 260 LEU A N 1
ATOM 2114 C CA . LEU A 1 260 ? -9.367 14.901 15.325 1.00 86.25 260 LEU A CA 1
ATOM 2115 C C . LEU A 1 260 ? -8.182 14.369 14.527 1.00 86.25 260 LEU A C 1
ATOM 2117 O O . LEU A 1 260 ? -8.148 13.206 14.121 1.00 86.25 260 LEU A O 1
ATOM 2121 N N . THR A 1 261 ? -7.190 15.230 14.332 1.00 88.25 261 THR A N 1
ATOM 2122 C CA . THR A 1 261 ? -5.953 14.879 13.638 1.00 88.25 261 THR A CA 1
ATOM 2123 C C . THR A 1 261 ? -4.893 14.467 14.649 1.00 88.25 261 THR A C 1
ATOM 2125 O O . THR A 1 261 ? -4.456 15.269 15.475 1.00 88.25 261 THR A O 1
ATOM 2128 N N . TYR A 1 262 ? -4.445 13.220 14.555 1.00 83.75 262 TYR A N 1
ATOM 2129 C CA . TYR A 1 262 ? -3.382 12.655 15.371 1.00 83.75 262 TYR A CA 1
ATOM 2130 C C . TYR A 1 262 ? -2.098 12.551 14.564 1.00 83.75 262 TYR A C 1
ATOM 2132 O O . TYR A 1 262 ? -2.094 12.068 13.432 1.00 83.75 262 TYR A O 1
ATOM 2140 N N . TYR A 1 263 ? -0.993 12.956 15.183 1.00 84.56 263 TYR A N 1
ATOM 2141 C CA . TYR A 1 263 ? 0.340 12.832 14.610 1.00 84.56 263 TYR A CA 1
ATOM 2142 C C . TYR A 1 263 ? 1.114 11.758 15.358 1.00 84.56 263 TYR A C 1
ATOM 2144 O O . TYR A 1 263 ? 1.166 11.740 16.589 1.00 84.56 263 TYR A O 1
ATOM 2152 N N . GLY A 1 264 ? 1.731 10.863 14.602 1.00 84.19 264 GLY A N 1
ATOM 2153 C CA . GLY A 1 264 ? 2.500 9.751 15.127 1.00 84.19 264 GLY A CA 1
ATOM 2154 C C . GLY A 1 264 ? 3.865 9.645 14.472 1.00 84.19 264 GLY A C 1
ATOM 2155 O O . GLY A 1 264 ? 4.160 10.256 13.442 1.00 84.19 264 GLY A O 1
ATOM 2156 N N . ARG A 1 265 ? 4.714 8.819 15.078 1.00 81.88 265 ARG A N 1
ATOM 2157 C CA . ARG A 1 265 ? 5.947 8.349 14.453 1.00 81.88 265 ARG A CA 1
ATOM 2158 C C . ARG A 1 265 ? 5.945 6.839 14.422 1.00 81.88 265 ARG A C 1
ATOM 2160 O O . ARG A 1 265 ? 5.678 6.195 15.432 1.00 81.88 265 ARG A O 1
ATOM 2167 N N . ILE A 1 266 ? 6.315 6.289 13.279 1.00 80.00 266 ILE A N 1
ATOM 2168 C CA . ILE A 1 266 ? 6.411 4.852 13.087 1.00 80.00 266 ILE A CA 1
ATOM 2169 C C . ILE A 1 266 ? 7.617 4.351 13.866 1.00 80.00 266 ILE A C 1
ATOM 2171 O O . ILE A 1 266 ? 8.768 4.631 13.523 1.00 80.00 266 ILE A O 1
ATOM 2175 N N . VAL A 1 267 ? 7.352 3.623 14.943 1.00 74.50 267 VAL A N 1
ATOM 2176 C CA . VAL A 1 267 ? 8.406 2.998 15.743 1.00 74.50 267 VAL A CA 1
ATOM 2177 C C . VAL A 1 267 ? 8.763 1.648 15.140 1.00 74.50 267 VAL A C 1
ATOM 2179 O O . VAL A 1 267 ? 9.947 1.369 14.964 1.00 74.50 267 VAL A O 1
ATOM 2182 N N . GLU A 1 268 ? 7.762 0.855 14.748 1.00 71.00 268 GLU A N 1
ATOM 2183 C CA . GLU A 1 268 ? 7.933 -0.487 14.190 1.00 71.00 268 GLU A CA 1
ATOM 2184 C C . GLU A 1 268 ? 6.845 -0.798 13.160 1.00 71.00 268 GLU A C 1
ATOM 2186 O O . GLU A 1 268 ? 5.716 -0.332 13.287 1.00 71.00 268 GLU A O 1
ATOM 2191 N N . TYR A 1 269 ? 7.190 -1.600 12.150 1.00 67.50 269 TYR A N 1
ATOM 2192 C CA . TYR A 1 269 ? 6.210 -2.230 11.270 1.00 67.50 269 TYR A CA 1
ATOM 2193 C C . TYR A 1 269 ? 5.980 -3.656 11.715 1.00 67.50 269 TYR A C 1
ATOM 2195 O O . TYR A 1 269 ? 6.936 -4.436 11.759 1.00 67.50 269 TYR A O 1
ATOM 2203 N N . LEU A 1 270 ? 4.722 -3.975 11.987 1.00 62.34 270 LEU A N 1
ATOM 2204 C CA . LEU A 1 270 ? 4.279 -5.295 12.391 1.00 62.34 270 LEU A CA 1
ATOM 2205 C C . LEU A 1 270 ? 3.445 -5.884 11.250 1.00 62.34 270 LEU A C 1
ATOM 2207 O O . LEU A 1 270 ? 2.438 -5.303 10.853 1.00 62.34 270 LEU A O 1
ATOM 2211 N N . TRP A 1 271 ? 3.908 -7.001 10.693 1.00 57.75 271 TRP A N 1
ATOM 2212 C CA . TRP A 1 271 ? 3.109 -7.843 9.807 1.00 57.75 271 TRP A CA 1
ATOM 2213 C C . TRP A 1 271 ? 2.655 -9.059 10.606 1.00 57.75 271 TRP A C 1
ATOM 2215 O O . TRP A 1 271 ? 3.426 -10.010 10.785 1.00 57.75 271 TRP A O 1
ATOM 2225 N N . SER A 1 272 ? 1.416 -9.039 11.087 1.00 52.19 272 SER A N 1
ATOM 2226 C CA . SER A 1 272 ? 0.778 -10.241 11.614 1.00 52.19 272 SER A CA 1
ATOM 2227 C C . SER A 1 272 ? 0.154 -11.013 10.454 1.00 52.19 272 SER A C 1
ATOM 2229 O O . SER A 1 272 ? -0.297 -10.440 9.463 1.00 52.19 272 SER A O 1
ATOM 2231 N N . TYR A 1 273 ? 0.157 -12.337 10.553 1.00 46.53 273 TYR A N 1
ATOM 2232 C CA . TYR A 1 273 ? -0.403 -13.227 9.536 1.00 46.53 273 TYR A CA 1
ATOM 2233 C C . TYR A 1 273 ? -1.932 -13.124 9.386 1.00 46.53 273 TYR A C 1
ATOM 2235 O O . TYR A 1 273 ? -2.505 -13.922 8.663 1.00 46.53 273 TYR A O 1
ATOM 2243 N N . LEU A 1 274 ? -2.606 -12.134 9.988 1.00 41.44 274 LEU A N 1
ATOM 2244 C CA . LEU A 1 274 ? -4.051 -11.968 9.794 1.00 41.44 274 LEU A CA 1
ATOM 2245 C C . LEU A 1 274 ? -4.478 -11.423 8.432 1.00 41.44 274 LEU A C 1
ATOM 2247 O O . LEU A 1 274 ? -5.664 -11.230 8.201 1.00 41.44 274 LEU A O 1
ATOM 2251 N N . CYS A 1 275 ? -3.528 -11.191 7.532 1.00 38.94 275 CYS A N 1
ATOM 2252 C CA . CYS A 1 275 ? -3.809 -10.893 6.128 1.00 38.94 275 CYS A CA 1
ATOM 2253 C C . CYS A 1 275 ? -3.385 -12.030 5.187 1.00 38.94 275 CYS A C 1
ATOM 2255 O O . CYS A 1 275 ? -3.282 -11.807 3.987 1.00 38.94 275 CYS A O 1
ATOM 2257 N N . LEU A 1 276 ? -3.091 -13.220 5.717 1.00 33.94 276 LEU A N 1
ATOM 2258 C CA . LEU A 1 276 ? -2.902 -14.432 4.925 1.00 33.94 276 LEU A CA 1
ATOM 2259 C C . LEU A 1 276 ? -3.964 -15.427 5.388 1.00 33.94 276 LEU A C 1
ATOM 2261 O O . LEU A 1 276 ? -3.853 -15.985 6.481 1.00 33.94 276 LEU A O 1
ATOM 2265 N N . PHE A 1 277 ? -5.025 -15.531 4.592 1.00 37.03 277 PHE A N 1
ATOM 2266 C CA . PHE A 1 277 ? -5.996 -16.615 4.686 1.00 37.03 277 PHE A CA 1
ATOM 2267 C C . PHE A 1 277 ? -5.385 -17.919 4.199 1.00 37.03 277 PHE A C 1
ATOM 2269 O O . PHE A 1 277 ? -4.561 -17.856 3.261 1.00 37.03 277 PHE A O 1
#

Foldseek 3Di:
DPDDPDPPDPVRVQVVCVVLLNAWDKWQAFLVRPDTCDDVNVPPQADPPPRGGQFDDDDPDDPDDDDDPDPPTHGPDIDTHRDPVSVVPHDDPVPDDDPQDLDDDPVPPDDDFLPPFRKDFDDDWDPDWAFDDPVRQLVQLLVVLVPRPVNVVLLVVLLVVLVVPPPAAPLVSVVCSSPCSLVVLLVVLVDPPDDVVSVLSSVTFDRTWIWGQWMRTPSAIAGAPVVQVPDPDHRFKDKDWDFDFDAPDSRGRDTDTDTDIDMDGHNIDTHTCSRPD